Protein AF-A0A8H7FJ18-F1 (afdb_monomer_lite)

Structure (mmCIF, N/CA/C/O backbone):
data_AF-A0A8H7FJ18-F1
#
_entry.id   AF-A0A8H7FJ18-F1
#
loop_
_atom_site.group_PDB
_atom_site.id
_atom_site.type_symbol
_atom_site.label_atom_id
_atom_site.label_alt_id
_atom_site.label_comp_id
_atom_site.label_asym_id
_atom_site.label_entity_id
_atom_site.label_seq_id
_atom_site.pdbx_PDB_ins_code
_atom_site.Cartn_x
_atom_site.Cartn_y
_atom_site.Cartn_z
_atom_site.occupancy
_atom_site.B_iso_or_equiv
_atom_site.auth_seq_id
_atom_site.auth_comp_id
_atom_site.auth_asym_id
_atom_site.auth_atom_id
_atom_site.pdbx_PDB_model_num
ATOM 1 N N . MET A 1 1 ? -7.771 -16.382 0.054 1.00 62.16 1 MET A N 1
ATOM 2 C CA . MET A 1 1 ? -8.911 -15.707 -0.588 1.00 62.16 1 MET A CA 1
ATOM 3 C C . MET A 1 1 ? -8.413 -15.050 -1.867 1.00 62.16 1 MET A C 1
ATOM 5 O O . MET A 1 1 ? -8.963 -15.351 -2.918 1.00 62.16 1 MET A O 1
ATOM 9 N N . ILE A 1 2 ? -7.284 -14.344 -1.781 1.00 72.56 2 ILE A N 1
ATOM 10 C CA . ILE A 1 2 ? -6.411 -13.909 -2.882 1.00 72.56 2 ILE A CA 1
ATOM 11 C C . ILE A 1 2 ? -6.408 -14.886 -4.065 1.00 72.56 2 ILE A C 1
ATOM 13 O O . ILE A 1 2 ? -6.152 -16.080 -3.892 1.00 72.56 2 ILE A O 1
ATOM 17 N N . GLY A 1 3 ? -6.694 -14.364 -5.260 1.00 81.31 3 GLY A N 1
ATOM 18 C CA . GLY A 1 3 ? -6.696 -15.110 -6.520 1.00 81.31 3 GLY A CA 1
ATOM 19 C C . GLY A 1 3 ? -7.984 -15.879 -6.842 1.00 81.31 3 GLY A C 1
ATOM 20 O O . GLY A 1 3 ? -8.114 -16.368 -7.961 1.00 81.31 3 GLY A O 1
ATOM 21 N N . ASN A 1 4 ? -8.954 -15.964 -5.921 1.00 87.12 4 ASN A N 1
ATOM 22 C CA . ASN A 1 4 ? -10.245 -16.625 -6.182 1.00 87.12 4 ASN A CA 1
ATOM 23 C C . ASN A 1 4 ? -11.300 -15.696 -6.817 1.00 87.12 4 ASN A C 1
ATOM 25 O O . ASN A 1 4 ? -12.359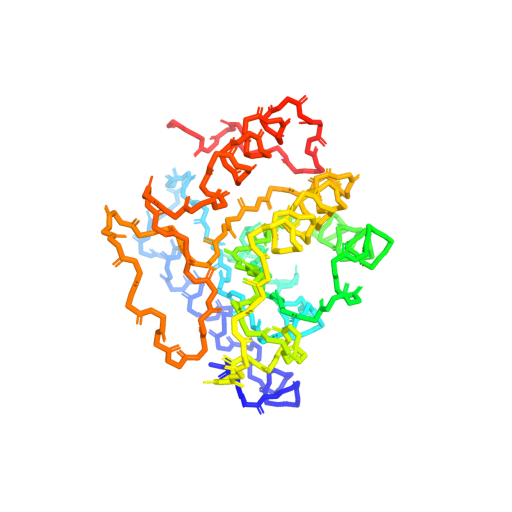 -16.172 -7.230 1.00 87.12 4 ASN A O 1
ATOM 29 N N . GLY A 1 5 ? -11.011 -14.394 -6.900 1.00 91.81 5 GLY A N 1
ATOM 30 C CA . GLY A 1 5 ? -11.855 -13.381 -7.531 1.00 91.81 5 GLY A CA 1
ATOM 31 C C . GLY A 1 5 ? -12.985 -12.838 -6.648 1.00 91.81 5 GLY A C 1
ATOM 32 O O . GLY A 1 5 ? -13.432 -13.484 -5.698 1.00 91.81 5 GLY A O 1
ATOM 33 N N . GLN A 1 6 ? -13.489 -11.657 -7.016 1.00 93.88 6 GLN A N 1
ATOM 34 C CA . GLN A 1 6 ? -14.521 -10.887 -6.306 1.00 93.88 6 GLN A CA 1
ATOM 35 C C . GLN A 1 6 ? -15.702 -11.711 -5.773 1.00 93.88 6 GLN A C 1
ATOM 37 O O . GLN A 1 6 ? -16.020 -11.608 -4.593 1.00 93.88 6 GLN A O 1
ATOM 42 N N . ALA A 1 7 ? -16.340 -12.545 -6.602 1.00 96.12 7 ALA A N 1
ATOM 43 C CA . ALA A 1 7 ? -17.526 -13.303 -6.183 1.00 96.12 7 ALA A CA 1
ATOM 44 C C . ALA A 1 7 ? -17.223 -14.246 -5.007 1.00 96.12 7 ALA A C 1
ATOM 46 O O . ALA A 1 7 ? -18.000 -14.349 -4.061 1.00 96.12 7 ALA A O 1
ATOM 47 N N . TYR A 1 8 ? -16.049 -14.887 -5.022 1.00 95.44 8 TYR A N 1
ATOM 48 C CA . TYR A 1 8 ? -15.624 -15.727 -3.909 1.00 95.44 8 TYR A CA 1
ATOM 49 C C . TYR A 1 8 ? -15.421 -14.897 -2.638 1.00 95.44 8 TYR A C 1
ATOM 51 O O . TYR A 1 8 ? -15.816 -15.336 -1.557 1.00 95.44 8 TYR A O 1
ATOM 59 N N . ILE A 1 9 ? -14.814 -13.711 -2.749 1.00 95.50 9 ILE A N 1
ATOM 60 C CA . ILE A 1 9 ? -14.628 -12.809 -1.606 1.00 95.50 9 ILE A CA 1
ATOM 61 C C . ILE A 1 9 ? -15.983 -12.415 -1.015 1.00 95.50 9 ILE A C 1
ATOM 63 O O . ILE A 1 9 ? -16.177 -12.524 0.196 1.00 95.50 9 ILE A O 1
ATOM 67 N N . GLU A 1 10 ? -16.930 -12.013 -1.863 1.00 95.62 10 GLU A N 1
ATOM 68 C CA . GLU A 1 10 ? -18.280 -11.606 -1.468 1.00 95.62 10 GLU A CA 1
ATOM 69 C C . GLU A 1 10 ? -19.035 -12.711 -0.724 1.00 95.62 10 GLU A C 1
ATOM 71 O O . GLU A 1 10 ? -19.611 -12.456 0.336 1.00 95.62 10 GLU A O 1
ATOM 76 N N . ASP A 1 11 ? -18.940 -13.950 -1.203 1.00 96.56 11 ASP A N 1
ATOM 77 C CA . ASP A 1 11 ? -19.598 -15.106 -0.588 1.00 96.56 11 ASP A CA 1
ATOM 78 C C . ASP A 1 11 ? -18.957 -15.536 0.746 1.00 96.56 11 ASP A C 1
ATOM 80 O O . ASP A 1 11 ? -19.589 -16.219 1.557 1.00 96.56 11 ASP A O 1
ATOM 84 N N . ASN A 1 12 ? -17.705 -15.142 1.007 1.00 95.19 12 ASN A N 1
ATOM 85 C CA . ASN A 1 12 ? -16.912 -15.649 2.133 1.00 95.19 12 ASN A CA 1
ATOM 86 C C . ASN A 1 12 ? -16.479 -14.574 3.139 1.00 95.19 12 ASN A C 1
ATOM 88 O O . ASN A 1 12 ? -15.660 -14.852 4.019 1.00 95.19 12 ASN A O 1
ATOM 92 N N . GLN A 1 13 ? -17.067 -13.373 3.100 1.00 95.44 13 GLN A N 1
ATOM 93 C CA . GLN A 1 13 ? -16.650 -12.271 3.981 1.00 95.44 13 GLN A CA 1
ATOM 94 C C . GLN A 1 13 ? -16.740 -12.607 5.482 1.00 95.44 13 GLN A C 1
ATOM 96 O O . GLN A 1 13 ? -15.943 -12.129 6.294 1.00 95.44 13 GLN A O 1
ATOM 101 N N . SER A 1 14 ? -17.687 -13.475 5.861 1.00 96.38 14 SER A N 1
ATOM 102 C CA . SER A 1 14 ? -17.857 -13.930 7.247 1.00 96.38 14 SER A CA 1
ATOM 103 C C . SER A 1 14 ? -16.626 -14.660 7.793 1.00 96.38 14 SER A C 1
ATOM 105 O O . SER A 1 14 ? -16.345 -14.567 8.989 1.00 96.38 14 SER A O 1
ATOM 107 N N . TRP A 1 15 ? -15.852 -15.343 6.940 1.00 95.56 15 TRP A N 1
ATOM 108 C CA . TRP A 1 15 ? -14.623 -16.018 7.352 1.00 95.56 15 TRP A CA 1
ATOM 109 C C . TRP A 1 15 ? -13.624 -15.020 7.939 1.00 95.56 15 TRP A C 1
ATOM 111 O O . TRP A 1 15 ? -13.129 -15.240 9.047 1.00 95.56 15 TRP A O 1
ATOM 121 N N . GLN A 1 16 ? -13.413 -13.891 7.255 1.00 95.19 16 GLN A N 1
ATOM 122 C CA . GLN A 1 16 ? -12.488 -12.843 7.687 1.00 95.19 16 GLN A CA 1
ATOM 123 C C . GLN A 1 16 ? -12.870 -12.308 9.071 1.00 95.19 16 GLN A C 1
ATOM 125 O O . GLN A 1 16 ? -12.044 -12.282 9.985 1.00 95.19 16 GLN A O 1
ATOM 130 N N . CYS A 1 17 ? -14.148 -11.966 9.259 1.00 97.25 17 CYS A N 1
ATOM 131 C CA . CYS A 1 17 ? -14.627 -11.436 10.532 1.00 97.25 17 CYS A CA 1
ATOM 132 C C . CYS A 1 17 ? -14.564 -12.481 11.659 1.00 97.25 17 CYS A C 1
ATOM 134 O O . CYS A 1 17 ? -14.143 -12.175 12.773 1.00 97.25 17 CYS A O 1
ATOM 136 N N . ASN A 1 18 ? -14.883 -13.746 11.368 1.00 98.06 18 ASN A N 1
ATOM 137 C CA . ASN A 1 18 ? -14.791 -14.831 12.345 1.00 98.06 18 ASN A CA 1
ATOM 138 C C . ASN A 1 18 ? -13.345 -15.091 12.792 1.00 98.06 18 ASN A C 1
ATOM 140 O O . ASN A 1 18 ? -13.100 -15.394 13.964 1.00 98.06 18 ASN A O 1
ATOM 144 N N . ARG A 1 19 ? -12.367 -14.997 11.879 1.00 97.75 19 ARG A N 1
ATOM 145 C CA . ARG A 1 19 ? -10.939 -15.085 12.229 1.00 97.75 19 ARG A CA 1
ATOM 146 C C . ARG A 1 19 ? -10.504 -13.891 13.071 1.00 97.75 19 ARG A C 1
ATOM 148 O O . ARG A 1 19 ? -9.913 -14.113 14.125 1.00 97.75 19 ARG A O 1
ATOM 155 N N . ALA A 1 20 ? -10.880 -12.674 12.688 1.00 97.69 20 ALA A N 1
ATOM 156 C CA . ALA A 1 20 ? -10.585 -11.473 13.465 1.00 97.69 20 ALA A CA 1
ATOM 157 C C . ALA A 1 20 ? -11.171 -11.540 14.887 1.00 97.69 20 ALA A C 1
ATOM 159 O O . ALA A 1 20 ? -10.462 -11.296 15.861 1.00 97.69 20 ALA A O 1
ATOM 160 N N . ALA A 1 21 ? -12.429 -11.972 15.031 1.00 97.56 21 ALA A N 1
ATOM 161 C CA . ALA A 1 21 ? -13.080 -12.142 16.331 1.00 97.56 21 ALA A CA 1
ATOM 162 C C . ALA A 1 21 ? -12.380 -13.200 17.196 1.00 97.56 21 ALA A C 1
ATOM 164 O O . ALA A 1 21 ? -12.203 -13.005 18.397 1.00 97.56 21 ALA A O 1
ATOM 165 N N . THR A 1 22 ? -11.921 -14.295 16.579 1.00 97.94 22 THR A N 1
AT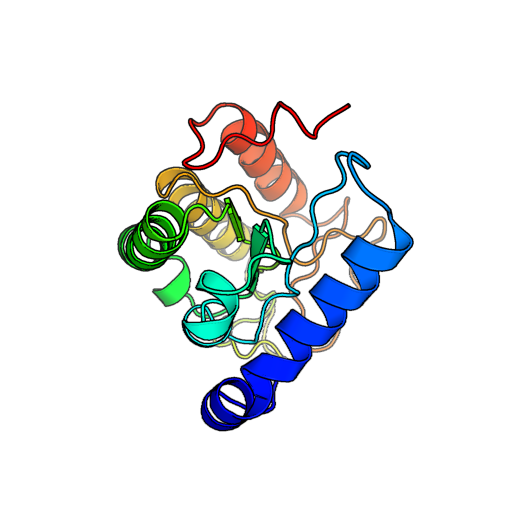OM 166 C CA . THR A 1 22 ? -11.124 -15.316 17.276 1.00 97.94 22 THR A CA 1
ATOM 167 C C . THR A 1 22 ? -9.809 -14.721 17.787 1.00 97.94 22 THR A C 1
ATOM 169 O O . THR A 1 22 ? -9.463 -14.924 18.948 1.00 97.94 22 THR A O 1
ATOM 172 N N . ILE A 1 23 ? -9.097 -13.954 16.951 1.00 97.75 23 ILE A N 1
ATOM 173 C CA . ILE A 1 23 ? -7.839 -13.292 17.326 1.00 97.75 23 ILE A CA 1
ATOM 174 C C . ILE A 1 23 ? -8.076 -12.321 18.487 1.00 97.75 23 ILE A C 1
ATOM 176 O O . ILE A 1 23 ? -7.398 -12.425 19.506 1.00 97.75 23 ILE A O 1
ATOM 180 N N . LYS A 1 24 ? -9.076 -11.436 18.388 1.00 96.38 24 LYS A N 1
ATOM 181 C CA . LYS A 1 24 ? -9.438 -10.500 19.466 1.00 96.38 24 LYS A CA 1
ATOM 182 C C . LYS A 1 24 ? -9.770 -11.222 20.774 1.00 96.38 24 LYS A C 1
ATOM 184 O O . LYS A 1 24 ? -9.307 -10.798 21.829 1.00 96.38 24 LYS A O 1
ATOM 189 N N . GLY A 1 25 ? -10.506 -12.332 20.708 1.00 96.88 25 GLY A N 1
ATOM 190 C CA . GLY A 1 25 ? -10.835 -13.141 21.882 1.00 96.88 25 GLY A CA 1
ATOM 191 C C . GLY A 1 25 ? -9.606 -13.726 22.586 1.00 96.88 25 GLY A C 1
ATOM 192 O O . GLY A 1 25 ? -9.588 -13.800 23.811 1.00 96.88 25 GLY A O 1
ATOM 193 N N . VAL A 1 26 ? -8.567 -14.103 21.832 1.00 97.44 26 VAL A N 1
ATOM 194 C CA . VAL A 1 26 ? -7.301 -14.616 22.389 1.00 97.44 26 VAL A CA 1
ATOM 195 C C . VAL A 1 26 ? -6.410 -13.492 22.918 1.00 97.44 26 VAL A C 1
ATOM 197 O O . VAL A 1 26 ? -5.791 -13.656 23.966 1.00 97.44 26 VAL A O 1
ATOM 200 N N . LEU A 1 27 ? -6.347 -12.356 22.217 1.00 95.75 27 LEU A N 1
ATOM 201 C CA . LEU A 1 27 ? -5.593 -11.180 22.664 1.00 95.75 27 LEU A CA 1
ATOM 202 C C . LEU A 1 27 ? -6.140 -10.612 23.982 1.00 95.75 27 LEU A C 1
ATOM 204 O O . LEU A 1 27 ? -5.383 -10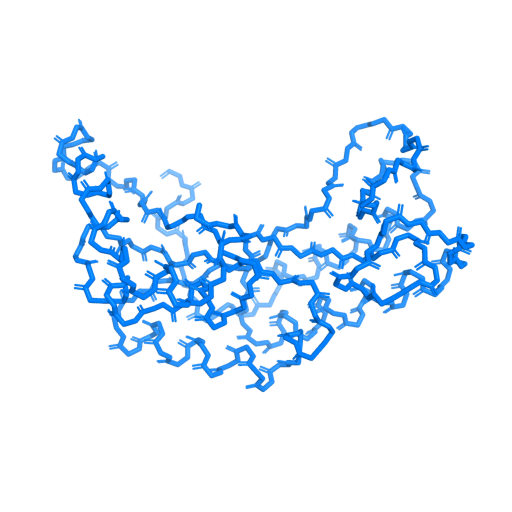.035 24.760 1.00 95.75 27 LEU A O 1
ATOM 208 N N . GLY A 1 28 ? -7.439 -10.792 24.226 1.00 91.50 28 GLY A N 1
ATOM 209 C CA . GLY A 1 28 ? -8.130 -10.271 25.394 1.00 91.50 28 GLY A CA 1
ATOM 210 C C . GLY A 1 28 ? -8.491 -8.793 25.259 1.00 91.50 28 GLY A C 1
ATOM 211 O O . GLY A 1 28 ? -8.056 -8.077 24.349 1.00 91.50 28 GLY A O 1
ATOM 212 N N . GLU A 1 29 ? -9.328 -8.334 26.186 1.00 85.94 29 GLU A N 1
ATOM 213 C CA . GLU A 1 29 ? -9.720 -6.930 26.268 1.00 85.94 29 GLU A CA 1
ATOM 214 C C . GLU A 1 29 ? -8.498 -6.042 26.541 1.00 85.94 29 GLU A C 1
ATOM 216 O O . GLU A 1 29 ? -7.605 -6.404 27.305 1.00 85.94 29 GLU A O 1
ATOM 221 N N . ASN A 1 30 ? -8.475 -4.852 25.938 1.00 83.19 30 ASN A N 1
ATOM 222 C CA . ASN A 1 30 ? -7.436 -3.836 26.146 1.00 83.19 30 ASN A CA 1
ATOM 223 C C . ASN A 1 30 ? -6.010 -4.240 25.727 1.00 83.19 30 ASN A C 1
ATOM 225 O O . ASN A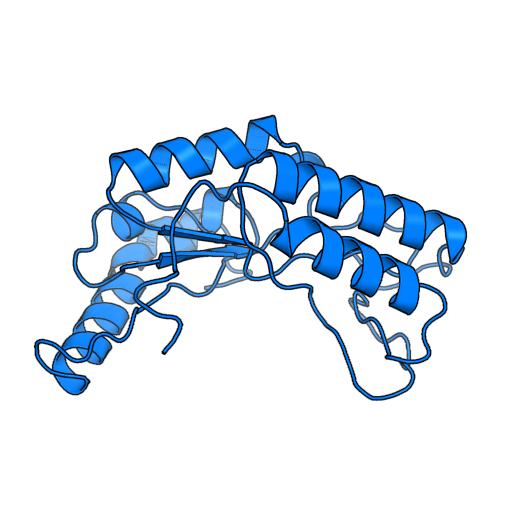 1 30 ? -5.056 -3.604 26.164 1.00 83.19 30 ASN A O 1
ATOM 229 N N . SER A 1 31 ? -5.843 -5.235 24.847 1.00 90.69 31 SER A N 1
ATOM 230 C CA . SER A 1 31 ? -4.516 -5.593 24.312 1.00 90.69 31 SER A CA 1
ATOM 231 C C . SER A 1 31 ? -3.814 -4.443 23.577 1.00 90.69 31 SER A C 1
ATOM 233 O O . SER A 1 31 ? -2.599 -4.476 23.421 1.00 90.69 31 SER A O 1
ATOM 235 N N . GLY A 1 32 ? -4.566 -3.452 23.081 1.00 89.75 32 GLY A N 1
ATOM 236 C CA . GLY A 1 32 ? -4.039 -2.350 22.264 1.00 89.75 32 GLY A CA 1
ATOM 237 C C . GLY A 1 32 ? -3.576 -2.773 20.862 1.00 89.75 32 GLY A C 1
ATOM 238 O O . GLY A 1 32 ? -3.226 -1.918 20.048 1.00 89.75 32 GLY A O 1
ATOM 239 N N . ILE A 1 33 ? -3.615 -4.075 20.558 1.00 93.69 33 ILE A N 1
ATOM 240 C CA . ILE A 1 33 ? -3.167 -4.652 19.293 1.00 93.69 33 ILE A CA 1
ATOM 241 C C . ILE A 1 33 ? -4.290 -4.545 18.256 1.00 93.69 33 ILE A C 1
ATOM 243 O O . ILE A 1 33 ? -5.416 -5.028 18.453 1.00 93.69 33 ILE A O 1
ATOM 247 N N . LEU A 1 34 ? -3.957 -3.908 17.134 1.00 95.81 34 LEU A N 1
ATOM 248 C CA . LEU A 1 34 ? -4.834 -3.813 15.975 1.00 95.81 34 LEU A CA 1
ATOM 249 C C . LEU A 1 34 ? -4.888 -5.155 15.239 1.00 95.81 34 LEU A C 1
ATOM 251 O O . LEU A 1 34 ? -3.874 -5.831 15.079 1.00 95.81 34 LEU A O 1
ATOM 255 N N . VAL A 1 35 ? -6.072 -5.520 14.763 1.00 97.31 35 VAL A N 1
ATOM 256 C CA . VAL A 1 35 ? -6.301 -6.680 13.906 1.00 97.31 35 VAL A CA 1
ATOM 257 C C . VAL A 1 35 ? -6.673 -6.172 12.522 1.00 97.31 35 VAL A C 1
ATOM 259 O O . VAL A 1 35 ? -7.663 -5.456 12.353 1.00 97.31 35 VAL A O 1
ATOM 262 N N . ALA A 1 36 ? -5.847 -6.529 11.545 1.00 97.81 36 ALA A N 1
ATOM 263 C CA . ALA A 1 36 ? -6.018 -6.150 10.153 1.00 97.81 36 ALA A CA 1
ATOM 264 C C . ALA A 1 36 ? -6.627 -7.291 9.329 1.00 97.81 36 ALA A C 1
ATOM 266 O O . ALA A 1 36 ? -6.581 -8.461 9.727 1.00 97.81 36 ALA A O 1
ATOM 267 N N . THR A 1 37 ? -7.180 -6.960 8.163 1.00 97.44 37 THR A N 1
ATOM 268 C CA . THR A 1 37 ? -7.286 -7.954 7.088 1.00 97.44 37 THR A CA 1
ATOM 269 C C . THR A 1 37 ? -5.903 -8.249 6.497 1.00 97.44 37 THR A C 1
ATOM 271 O O . THR A 1 37 ? -4.942 -7.565 6.824 1.00 97.44 37 THR A O 1
ATOM 274 N N . GLY A 1 38 ? -5.800 -9.280 5.657 1.00 93.94 38 GLY A N 1
ATOM 275 C CA . GLY A 1 38 ? -4.746 -9.327 4.638 1.00 93.94 38 GLY A CA 1
ATOM 276 C C . GLY A 1 38 ? -5.348 -8.795 3.340 1.00 93.94 38 GLY A C 1
ATOM 277 O O . GLY A 1 38 ? -6.531 -9.057 3.102 1.00 93.94 38 GLY A O 1
ATOM 278 N N . GLY A 1 39 ? -4.612 -8.015 2.553 1.00 92.75 39 GLY A N 1
ATOM 279 C CA . GLY A 1 39 ? -5.139 -7.504 1.287 1.00 92.75 39 GLY A CA 1
ATOM 280 C C . GLY A 1 39 ? -5.520 -8.622 0.309 1.00 92.75 39 GLY A C 1
ATOM 281 O O . GLY A 1 39 ? -4.947 -9.711 0.311 1.00 92.75 39 GLY A O 1
ATOM 282 N N . GLU A 1 40 ? -6.529 -8.357 -0.520 1.00 94.25 40 GLU A N 1
ATOM 283 C CA . GLU A 1 40 ? -6.949 -9.241 -1.614 1.00 94.25 40 GLU A CA 1
ATOM 284 C C . GLU A 1 40 ? -6.320 -8.789 -2.942 1.00 94.25 40 GLU A C 1
ATOM 286 O O . GLU A 1 40 ? -5.573 -7.821 -2.973 1.00 94.25 40 GLU A O 1
ATOM 291 N N . SER A 1 41 ? -6.600 -9.452 -4.068 1.00 90.06 41 SER A N 1
ATOM 292 C CA . SER A 1 41 ? -5.875 -9.200 -5.328 1.00 90.06 41 SER A CA 1
ATOM 293 C C . SER A 1 41 ? -6.060 -7.793 -5.921 1.00 90.06 41 SER A C 1
ATOM 295 O O . SER A 1 41 ? -5.217 -7.350 -6.701 1.00 90.06 41 SER A O 1
ATOM 297 N N . TRP A 1 42 ? -7.139 -7.096 -5.554 1.00 93.00 42 TRP A N 1
ATOM 298 C CA . TRP A 1 42 ? -7.477 -5.749 -6.030 1.00 93.00 42 TRP A CA 1
ATOM 299 C C . TRP A 1 42 ? -8.035 -4.887 -4.897 1.00 93.00 42 TRP A C 1
ATOM 301 O O . TRP A 1 42 ? -8.499 -5.406 -3.876 1.00 93.00 42 TRP A O 1
ATOM 311 N N . MET A 1 43 ? -8.109 -3.567 -5.105 1.00 94.88 43 MET A N 1
ATOM 312 C CA . MET A 1 43 ? -8.704 -2.657 -4.115 1.00 94.88 43 MET A CA 1
ATOM 313 C C . MET A 1 43 ? -10.170 -2.991 -3.808 1.00 94.88 43 MET A C 1
ATOM 315 O O . MET A 1 43 ? -10.565 -3.019 -2.643 1.00 94.88 43 MET A O 1
ATOM 319 N N . ALA A 1 44 ? -10.965 -3.278 -4.845 1.00 95.12 44 ALA A N 1
ATOM 320 C CA . ALA A 1 44 ? -12.382 -3.615 -4.698 1.00 95.12 44 ALA A CA 1
ATOM 321 C C . ALA A 1 44 ? -12.593 -4.945 -3.963 1.00 95.12 44 ALA A C 1
ATOM 323 O O . ALA A 1 44 ? -13.550 -5.076 -3.206 1.00 95.12 44 ALA A O 1
ATOM 324 N N . GLU A 1 45 ? -11.677 -5.900 -4.141 1.00 95.69 45 GLU A N 1
ATOM 325 C CA . GLU A 1 45 ? -11.697 -7.163 -3.405 1.00 95.69 45 GLU A CA 1
ATOM 326 C C . GLU A 1 45 ? -11.284 -6.955 -1.945 1.00 95.69 45 GLU A C 1
ATOM 328 O O . GLU A 1 45 ? -11.903 -7.518 -1.046 1.00 95.69 45 GLU A O 1
ATOM 333 N N . SER A 1 46 ? -10.284 -6.104 -1.710 1.00 97.06 46 SER A N 1
ATOM 334 C CA . SER A 1 46 ? -9.704 -5.839 -0.390 1.00 97.06 46 SER A CA 1
ATOM 335 C C . SER A 1 46 ? -10.649 -5.082 0.544 1.00 97.06 46 SER A C 1
ATOM 337 O O . SER A 1 46 ? -10.612 -5.263 1.760 1.00 97.06 46 SER A O 1
ATOM 339 N N . VAL A 1 47 ? -11.511 -4.222 -0.005 1.00 97.56 47 VAL A N 1
ATOM 340 C CA . VAL A 1 47 ? -12.409 -3.364 0.776 1.00 97.56 47 VAL A CA 1
ATOM 341 C C . VAL A 1 47 ? -13.855 -3.788 0.569 1.00 97.56 47 VAL A C 1
ATOM 343 O O . VAL A 1 47 ? -14.542 -3.324 -0.336 1.00 97.56 47 VAL A O 1
AT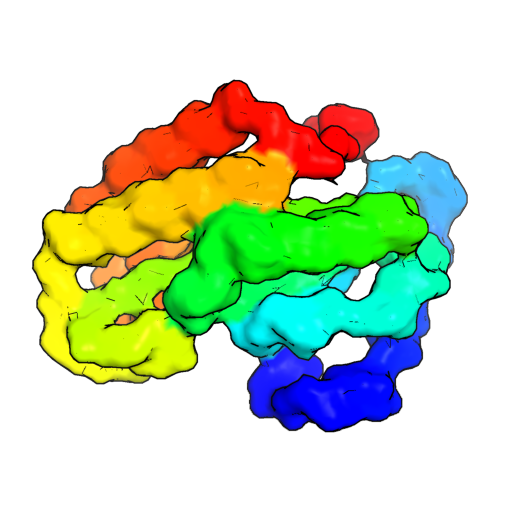OM 346 N N . GLN A 1 48 ? -14.332 -4.654 1.460 1.00 97.88 48 GLN A N 1
ATOM 347 C CA . GLN A 1 48 ? -15.682 -5.208 1.390 1.00 97.88 48 GLN A CA 1
ATOM 348 C C . GLN A 1 48 ? -16.622 -4.632 2.453 1.00 97.88 48 GLN A C 1
ATOM 350 O O . GLN A 1 48 ? -16.186 -4.366 3.579 1.00 97.88 48 GLN A O 1
ATOM 355 N N . PRO A 1 49 ? -17.936 -4.535 2.173 1.00 98.00 49 PRO A N 1
ATOM 356 C CA . PRO A 1 49 ? -18.921 -4.071 3.149 1.00 98.00 49 PRO A CA 1
ATOM 357 C C . PRO A 1 49 ? -18.902 -4.839 4.478 1.00 98.00 49 PRO A C 1
ATOM 359 O O . PRO A 1 49 ? -18.986 -4.230 5.541 1.00 98.00 49 PRO A O 1
ATOM 362 N N . GLY A 1 50 ? -18.757 -6.164 4.446 1.00 98.00 50 GLY A N 1
ATOM 363 C CA . GLY A 1 50 ? -18.695 -7.004 5.642 1.00 98.00 50 GLY A CA 1
ATOM 364 C C . GLY A 1 50 ? -17.385 -6.867 6.413 1.00 98.00 50 GLY A C 1
ATOM 365 O O . GLY A 1 50 ? -17.392 -7.028 7.630 1.00 98.00 50 GLY A O 1
ATOM 366 N N . PHE A 1 51 ? -16.279 -6.503 5.756 1.00 98.25 51 PHE A N 1
ATOM 367 C CA . PHE A 1 51 ? -15.034 -6.170 6.457 1.00 98.25 51 PHE A CA 1
ATOM 368 C C . PHE A 1 51 ? -15.174 -4.825 7.171 1.00 98.25 51 PHE A C 1
ATOM 370 O O . PHE A 1 51 ? -14.859 -4.708 8.354 1.00 98.25 51 PHE A O 1
ATOM 377 N N . LEU A 1 52 ? -15.736 -3.832 6.475 1.00 98.56 52 LEU A N 1
ATOM 378 C CA . LEU A 1 52 ? -16.011 -2.502 7.019 1.00 98.56 52 LEU A CA 1
ATOM 379 C C . LEU A 1 52 ? -17.001 -2.541 8.194 1.00 98.56 52 LEU A C 1
ATOM 381 O O . LEU A 1 52 ? -16.858 -1.764 9.133 1.00 98.56 52 LEU A O 1
ATOM 385 N N . ALA A 1 53 ? -17.975 -3.453 8.174 1.00 98.44 53 ALA A N 1
ATOM 386 C CA . ALA A 1 53 ? -18.957 -3.626 9.246 1.00 98.44 53 ALA A CA 1
ATOM 387 C C . ALA A 1 53 ? -18.491 -4.546 10.394 1.00 98.44 53 ALA A C 1
ATOM 389 O O . ALA A 1 53 ? -19.202 -4.683 11.386 1.00 98.44 53 ALA A O 1
ATOM 390 N N . CYS A 1 54 ? -17.336 -5.206 10.277 1.00 98.25 54 CYS A N 1
ATOM 391 C CA . CYS A 1 54 ? -16.871 -6.158 11.283 1.00 98.25 54 CYS A CA 1
ATOM 392 C C . CYS A 1 54 ? -16.213 -5.445 12.468 1.00 98.25 54 CYS A C 1
ATOM 394 O O . CYS A 1 54 ? -15.124 -4.891 12.327 1.00 98.25 54 CYS A O 1
ATOM 396 N N . ASP A 1 55 ? -16.805 -5.513 13.658 1.00 96.94 55 ASP A N 1
ATOM 397 C CA . ASP A 1 55 ? -16.258 -4.873 14.868 1.00 96.94 55 ASP A CA 1
ATOM 398 C C . ASP A 1 55 ? -14.879 -5.407 15.282 1.00 96.94 55 ASP A C 1
ATOM 400 O O . ASP A 1 55 ? -14.092 -4.688 15.888 1.00 96.94 55 ASP A O 1
ATOM 404 N N . ALA A 1 56 ? -14.559 -6.656 14.933 1.00 97.25 56 ALA A N 1
ATOM 405 C CA . ALA A 1 56 ? -13.285 -7.274 15.294 1.00 97.25 56 ALA A CA 1
ATOM 406 C C . ALA A 1 56 ? -12.098 -6.846 14.409 1.00 97.25 56 ALA A C 1
ATOM 408 O O . ALA A 1 56 ? -10.957 -7.146 14.759 1.00 97.25 56 ALA A O 1
ATOM 409 N N . LEU A 1 57 ? -12.355 -6.181 13.277 1.00 98.25 57 LEU A N 1
ATOM 410 C CA . LEU A 1 57 ? -11.330 -5.628 12.390 1.00 98.25 57 LEU A CA 1
ATOM 411 C C . LEU A 1 57 ? -11.125 -4.144 12.694 1.00 98.25 57 LEU A C 1
ATOM 413 O O . LEU A 1 57 ? -12.083 -3.374 12.692 1.00 98.25 57 LEU A O 1
ATOM 417 N N . ASP A 1 58 ? -9.880 -3.725 12.894 1.00 97.88 58 ASP A N 1
ATOM 418 C CA . ASP A 1 58 ? -9.533 -2.314 13.109 1.00 97.88 58 ASP A CA 1
ATOM 419 C C . ASP A 1 58 ? -8.965 -1.663 11.842 1.00 97.88 58 ASP A C 1
ATOM 421 O O . ASP A 1 58 ? -9.159 -0.468 11.600 1.00 97.88 58 ASP A O 1
ATOM 425 N N . VAL A 1 59 ? -8.252 -2.458 11.039 1.00 98.50 59 VAL A N 1
ATOM 426 C CA . VAL A 1 59 ? -7.552 -2.022 9.829 1.00 98.50 59 VAL A CA 1
ATOM 427 C C . VAL A 1 59 ? -8.009 -2.877 8.654 1.00 98.50 59 VAL A C 1
ATOM 429 O O . VAL A 1 59 ? -8.090 -4.099 8.758 1.00 98.50 59 VAL A O 1
ATOM 432 N N . ILE A 1 60 ? -8.295 -2.238 7.528 1.00 98.56 60 ILE A N 1
ATOM 433 C CA . ILE A 1 60 ? -8.483 -2.921 6.253 1.00 98.56 60 ILE A CA 1
ATOM 434 C C . ILE A 1 60 ? -7.187 -2.764 5.453 1.00 98.56 60 ILE A C 1
ATOM 436 O O . ILE A 1 60 ? -6.708 -1.649 5.241 1.00 98.56 60 ILE A O 1
ATOM 440 N N . SER A 1 61 ? -6.601 -3.883 5.059 1.00 98.31 61 SER A N 1
ATOM 441 C CA . SER A 1 61 ? -5.411 -3.947 4.217 1.00 98.31 61 SER A CA 1
ATOM 442 C C . SER A 1 61 ? -5.806 -4.042 2.750 1.00 98.31 61 SER A C 1
ATOM 444 O O . SER A 1 61 ? -6.779 -4.712 2.411 1.00 98.31 61 SER A O 1
ATOM 446 N N . ILE A 1 62 ? -5.055 -3.362 1.887 1.00 97.81 62 ILE A N 1
ATOM 447 C CA . ILE A 1 62 ? -5.229 -3.365 0.432 1.00 97.81 62 ILE A CA 1
ATOM 448 C C . ILE A 1 62 ? -3.974 -3.911 -0.226 1.00 97.81 62 ILE A C 1
ATOM 450 O O . ILE A 1 62 ? -2.892 -3.383 0.038 1.00 97.81 62 ILE A O 1
ATOM 454 N N . HIS A 1 63 ? -4.136 -4.869 -1.145 1.00 97.31 63 HIS A N 1
ATOM 455 C CA . HIS A 1 63 ? -3.136 -5.099 -2.183 1.00 97.31 63 HIS A CA 1
ATOM 456 C C . HIS A 1 63 ? -3.647 -4.593 -3.527 1.00 97.31 63 HIS A C 1
ATOM 458 O O . HIS A 1 63 ? -4.842 -4.666 -3.833 1.00 97.31 63 HIS A O 1
ATOM 464 N N . ALA A 1 64 ? -2.734 -4.065 -4.335 1.00 96.00 64 ALA A N 1
ATOM 465 C CA . ALA A 1 64 ? -3.013 -3.790 -5.733 1.00 96.00 64 ALA A CA 1
ATOM 466 C C . ALA A 1 64 ? -1.730 -3.751 -6.558 1.00 96.00 64 ALA A C 1
ATOM 468 O O . ALA A 1 64 ? -0.696 -3.242 -6.126 1.00 96.00 64 ALA A O 1
ATOM 469 N N . TYR A 1 65 ? -1.850 -4.229 -7.792 1.00 96.44 65 TYR A N 1
ATOM 470 C CA . TYR A 1 65 ? -0.795 -4.164 -8.801 1.00 96.44 65 TYR A CA 1
ATOM 471 C C . TYR A 1 65 ? -1.298 -3.536 -10.112 1.00 96.44 65 TYR A C 1
ATOM 473 O O . TYR A 1 65 ? -0.520 -3.332 -11.042 1.00 96.44 65 TYR A O 1
ATOM 481 N N . GLY A 1 66 ? -2.588 -3.192 -10.208 1.00 95.81 66 GLY A N 1
ATOM 482 C CA . GLY A 1 66 ? -3.135 -2.429 -11.327 1.00 95.81 66 GLY A CA 1
ATOM 483 C C . GLY A 1 66 ? -2.698 -0.968 -11.249 1.00 95.81 66 GLY A C 1
ATOM 484 O O . GLY A 1 66 ? -2.835 -0.327 -10.214 1.00 95.81 66 GLY A O 1
ATOM 485 N N . THR A 1 67 ? -2.191 -0.400 -12.342 1.00 95.88 67 THR A N 1
ATOM 486 C CA . THR A 1 67 ? -1.720 0.997 -12.324 1.00 95.88 67 THR A CA 1
ATOM 487 C C . THR A 1 67 ? -2.852 2.007 -12.117 1.00 95.88 67 THR A C 1
ATOM 489 O O . THR A 1 67 ? -2.615 3.085 -11.574 1.00 95.88 67 THR A O 1
ATOM 492 N N . GLU A 1 68 ? -4.084 1.660 -12.498 1.00 95.06 68 GLU A N 1
ATOM 493 C CA . GLU A 1 68 ? -5.283 2.471 -12.251 1.00 95.06 68 GLU A CA 1
ATOM 494 C C . GLU A 1 68 ? -5.662 2.526 -10.762 1.00 95.06 68 GLU A C 1
ATOM 496 O O . GLU A 1 68 ? -6.159 3.551 -10.290 1.00 95.06 68 GLU A O 1
ATOM 501 N N . ASP A 1 69 ? -5.362 1.470 -9.998 1.00 96.50 69 ASP A N 1
ATOM 502 C CA . ASP A 1 69 ? -5.592 1.422 -8.549 1.00 96.50 69 ASP A CA 1
ATOM 503 C C . ASP A 1 69 ? -4.702 2.424 -7.801 1.00 96.50 69 ASP A C 1
ATOM 505 O O . ASP A 1 69 ? -5.080 2.941 -6.752 1.00 96.50 69 ASP A O 1
ATOM 509 N N . PHE A 1 70 ? -3.535 2.760 -8.358 1.00 97.81 70 PHE A N 1
ATOM 510 C CA . PHE A 1 70 ? -2.611 3.714 -7.744 1.00 97.81 70 PHE A CA 1
ATOM 511 C C . PHE A 1 70 ? -3.026 5.172 -7.923 1.00 97.81 70 PHE A C 1
ATOM 513 O O . PHE A 1 70 ? -2.406 6.050 -7.324 1.00 97.81 70 PHE A O 1
ATOM 520 N N . ALA A 1 71 ? -4.058 5.459 -8.722 1.00 98.25 71 ALA A N 1
ATOM 521 C CA . ALA A 1 71 ? -4.544 6.819 -8.881 1.00 98.25 71 ALA A CA 1
ATOM 522 C C . ALA A 1 71 ? -5.064 7.374 -7.550 1.00 98.25 71 ALA A C 1
ATOM 524 O O . ALA A 1 71 ? -5.937 6.773 -6.923 1.00 98.25 71 ALA A O 1
ATOM 525 N N . THR A 1 72 ? -4.601 8.562 -7.146 1.00 98.56 72 THR A N 1
ATOM 526 C CA . THR A 1 72 ? -5.021 9.206 -5.885 1.00 98.56 72 THR A CA 1
ATOM 527 C C . THR A 1 72 ? -6.545 9.233 -5.728 1.00 98.56 72 THR A C 1
ATOM 529 O O . THR A 1 72 ? -7.063 8.879 -4.674 1.00 98.56 72 THR A O 1
ATOM 532 N N . SER A 1 73 ? -7.281 9.570 -6.791 1.00 98.25 73 SER A N 1
ATOM 533 C CA . SER A 1 73 ? -8.750 9.606 -6.787 1.00 98.25 73 SER A CA 1
ATOM 534 C C . SER A 1 73 ? -9.407 8.232 -6.604 1.00 98.25 73 SER A C 1
ATOM 536 O O . SER A 1 73 ? -10.466 8.141 -5.976 1.00 98.25 73 SER A O 1
ATOM 538 N N . SER A 1 74 ? -8.792 7.166 -7.125 1.00 97.62 74 SER A N 1
ATOM 539 C CA . SER A 1 74 ? -9.243 5.790 -6.893 1.00 97.62 74 SER A CA 1
ATOM 540 C C . SER A 1 74 ? -9.089 5.445 -5.413 1.00 97.62 74 SER A C 1
ATOM 542 O O . SER A 1 74 ? -10.058 5.096 -4.738 1.00 97.62 74 SER A O 1
ATOM 544 N N . ILE A 1 75 ? -7.901 5.694 -4.860 1.00 98.38 75 ILE A N 1
ATOM 545 C CA . ILE A 1 75 ? -7.575 5.404 -3.462 1.00 98.38 75 ILE A CA 1
ATOM 546 C C . ILE A 1 75 ? -8.458 6.187 -2.489 1.00 98.38 75 ILE A C 1
ATOM 548 O O . ILE A 1 75 ? -9.009 5.615 -1.546 1.00 98.38 75 ILE A O 1
ATOM 552 N N . GLU A 1 76 ? -8.672 7.478 -2.740 1.00 98.56 76 GLU A N 1
ATOM 553 C CA . GLU A 1 76 ? -9.532 8.330 -1.914 1.00 98.56 76 GLU A CA 1
ATOM 554 C C . GLU A 1 76 ? -10.969 7.802 -1.793 1.00 98.56 76 GLU A C 1
ATOM 556 O O . GLU A 1 76 ? -11.652 8.074 -0.801 1.00 98.56 76 GLU A O 1
ATOM 561 N N . THR A 1 77 ? -11.450 7.047 -2.785 1.00 98.31 77 THR A N 1
ATOM 562 C CA . THR A 1 77 ? -12.773 6.414 -2.734 1.00 98.31 77 THR A CA 1
ATOM 563 C C . THR A 1 77 ? -12.841 5.385 -1.607 1.00 98.31 77 THR A C 1
ATOM 565 O O . THR A 1 77 ? -13.820 5.360 -0.857 1.00 98.31 77 THR A O 1
ATOM 568 N N . TYR A 1 78 ? -11.792 4.585 -1.429 1.00 98.38 78 TYR A N 1
ATOM 569 C CA . TYR A 1 78 ? -11.701 3.585 -0.364 1.00 98.38 78 TYR A CA 1
ATOM 570 C C . TYR A 1 78 ? -11.350 4.206 0.990 1.00 98.38 78 TYR A C 1
ATOM 572 O O . TYR A 1 78 ? -11.904 3.795 2.010 1.00 98.38 78 TYR A O 1
ATOM 580 N N . VAL A 1 79 ? -10.533 5.266 1.005 1.00 98.62 79 VAL A N 1
ATOM 581 C CA . VAL A 1 79 ? -10.273 6.067 2.216 1.00 98.62 79 VAL A CA 1
ATOM 582 C C . VAL A 1 79 ? -11.584 6.568 2.819 1.00 98.62 79 VAL A C 1
ATOM 584 O O . VAL A 1 79 ? -11.841 6.359 4.004 1.00 98.62 79 VAL A O 1
ATOM 587 N N . LYS A 1 80 ? -12.457 7.168 2.000 1.00 98.69 80 LYS A N 1
ATOM 588 C CA . LYS A 1 80 ? -13.763 7.680 2.448 1.00 98.69 80 LYS A CA 1
ATOM 589 C C . LYS A 1 80 ? -14.665 6.571 2.989 1.00 98.69 80 LYS A C 1
ATOM 591 O O . LYS A 1 80 ? -15.383 6.794 3.964 1.00 98.69 80 LYS A O 1
ATOM 596 N N . GLN A 1 81 ? -14.636 5.382 2.383 1.00 98.62 81 GLN A N 1
ATOM 597 C CA . GLN A 1 81 ? -15.396 4.228 2.870 1.00 98.62 81 GLN A CA 1
ATOM 598 C C . GLN A 1 81 ? -14.902 3.763 4.245 1.00 98.62 81 GLN A C 1
ATOM 600 O O . GLN A 1 81 ? -15.713 3.620 5.161 1.00 98.62 81 GLN A O 1
ATOM 605 N N . ALA A 1 82 ? -13.587 3.599 4.413 1.00 98.56 82 ALA A N 1
ATOM 606 C CA . ALA A 1 82 ? -12.981 3.198 5.680 1.00 98.56 82 ALA A CA 1
ATOM 607 C C . ALA A 1 82 ? -13.235 4.230 6.790 1.00 98.56 82 ALA A C 1
ATOM 609 O O . ALA A 1 82 ? -13.711 3.868 7.865 1.00 98.56 82 ALA A O 1
ATOM 610 N N . GLN A 1 83 ? -13.041 5.523 6.505 1.00 98.56 83 GLN A N 1
ATOM 611 C CA . GLN A 1 83 ? -13.338 6.607 7.448 1.00 98.56 83 GLN A CA 1
ATOM 612 C C . GLN A 1 83 ? -14.809 6.605 7.878 1.00 98.56 83 GLN A C 1
ATOM 614 O O . GLN A 1 83 ? -15.105 6.709 9.067 1.00 98.56 83 GLN A O 1
ATOM 619 N N . LYS A 1 84 ? -15.741 6.432 6.930 1.00 98.62 84 LYS A N 1
ATOM 620 C CA . LYS A 1 84 ? -17.178 6.341 7.230 1.00 98.62 84 LYS A CA 1
ATOM 621 C C . LYS A 1 84 ? -17.512 5.143 8.125 1.00 98.62 84 LYS A C 1
ATOM 623 O O . LYS A 1 84 ? -18.437 5.233 8.927 1.00 98.62 84 LYS A O 1
ATOM 628 N N . ALA A 1 85 ? -16.776 4.045 7.988 1.00 98.50 85 ALA A N 1
ATOM 629 C CA . ALA A 1 85 ? -16.934 2.838 8.793 1.00 98.50 85 ALA A CA 1
ATOM 630 C C . ALA A 1 85 ? -16.146 2.868 10.119 1.00 98.50 85 ALA A C 1
ATOM 632 O O . ALA A 1 85 ? -16.187 1.898 10.873 1.00 98.50 85 ALA A O 1
ATOM 633 N N . GLY A 1 86 ? -15.408 3.947 10.409 1.00 98.19 86 GLY A N 1
ATOM 634 C CA . GLY A 1 86 ? -14.543 4.026 11.589 1.00 98.19 86 GLY A CA 1
ATOM 635 C C . GLY A 1 86 ? -13.366 3.043 11.552 1.00 98.19 86 GLY A C 1
ATOM 636 O O . GLY A 1 86 ? -12.852 2.671 12.603 1.00 98.19 86 GLY A O 1
ATOM 637 N N . LYS A 1 87 ? -12.953 2.603 10.358 1.00 98.44 87 LYS A N 1
ATOM 638 C CA . LYS A 1 87 ? -11.809 1.709 10.140 1.00 98.44 87 LYS A CA 1
ATOM 639 C C . LYS A 1 87 ? -10.588 2.500 9.693 1.00 98.44 87 LYS A C 1
ATOM 641 O O . LYS A 1 87 ? -10.715 3.547 9.055 1.00 98.44 87 LYS A O 1
ATOM 646 N N . LYS A 1 88 ? -9.400 1.976 9.988 1.00 98.31 88 LYS A N 1
ATOM 647 C CA . LYS A 1 88 ? -8.157 2.428 9.353 1.00 98.31 88 LYS A CA 1
ATOM 648 C C . LYS A 1 88 ? -7.956 1.682 8.034 1.00 98.31 88 LYS A C 1
ATOM 650 O O . LYS A 1 88 ? -8.483 0.586 7.859 1.00 98.31 88 LYS A O 1
ATOM 655 N N . LEU A 1 89 ? -7.175 2.258 7.130 1.00 98.19 89 LEU A N 1
ATOM 656 C CA . LEU A 1 89 ? -6.790 1.630 5.869 1.00 98.19 89 LEU A CA 1
ATOM 657 C C . LEU A 1 89 ? -5.261 1.635 5.763 1.00 98.19 89 LEU A C 1
ATOM 659 O O . LEU A 1 89 ? -4.621 2.612 6.165 1.00 98.19 89 LEU A O 1
ATOM 663 N N . ILE A 1 90 ? -4.686 0.577 5.198 1.00 97.94 90 ILE A N 1
ATOM 664 C CA . ILE A 1 90 ? -3.266 0.504 4.839 1.00 97.94 90 ILE A CA 1
ATOM 665 C C . ILE A 1 90 ? -3.119 -0.098 3.440 1.00 97.94 90 ILE A C 1
ATOM 667 O O . ILE A 1 90 ? -3.806 -1.059 3.096 1.00 97.94 90 ILE A O 1
ATOM 671 N N . PHE A 1 91 ? -2.238 0.477 2.623 1.00 97.94 91 PHE A N 1
ATOM 672 C CA . PHE A 1 91 ? -1.847 -0.115 1.345 1.00 97.94 91 PHE A CA 1
ATOM 673 C C . PHE A 1 91 ? -0.754 -1.155 1.623 1.00 97.94 91 PHE A C 1
ATOM 675 O O . PHE A 1 91 ? 0.438 -0.864 1.547 1.00 97.94 91 PHE A O 1
ATOM 682 N N . GLU A 1 92 ? -1.182 -2.327 2.089 1.00 98.25 92 GLU A N 1
ATOM 683 C CA . GLU A 1 92 ? -0.321 -3.377 2.642 1.00 98.25 92 GLU A CA 1
ATOM 684 C C . GLU A 1 92 ? 0.641 -3.948 1.606 1.00 98.25 92 GLU A C 1
ATOM 686 O O . GLU A 1 92 ? 1.777 -4.233 1.958 1.00 98.25 92 GLU A O 1
ATOM 691 N N . GLU A 1 93 ? 0.243 -4.051 0.338 1.00 97.94 93 GLU A N 1
ATOM 692 C CA . GLU A 1 93 ? 1.155 -4.489 -0.717 1.00 97.94 93 GLU A CA 1
ATOM 693 C C . GLU A 1 93 ? 0.881 -3.773 -2.034 1.00 97.94 93 GLU A C 1
ATOM 695 O O . GLU A 1 93 ? -0.250 -3.645 -2.507 1.00 97.94 93 GLU A O 1
ATOM 700 N N . TRP A 1 94 ? 1.960 -3.324 -2.654 1.00 97.81 94 TRP A N 1
ATOM 701 C CA . TRP A 1 94 ? 1.987 -2.831 -4.019 1.00 97.81 94 TRP A CA 1
ATOM 702 C C . TRP A 1 94 ? 3.413 -2.970 -4.546 1.00 97.81 94 TRP A C 1
ATOM 704 O O . TRP A 1 94 ? 4.370 -3.018 -3.769 1.00 97.81 94 TRP A O 1
ATOM 714 N N . GLY A 1 95 ? 3.571 -3.008 -5.865 1.00 97.50 95 GLY A N 1
ATOM 715 C CA . GLY A 1 95 ? 4.877 -3.226 -6.473 1.00 97.50 95 GLY A CA 1
ATOM 716 C C . GLY A 1 95 ? 5.004 -2.609 -7.854 1.00 97.50 95 GLY A C 1
ATOM 717 O O . GLY A 1 95 ? 4.008 -2.326 -8.526 1.00 97.50 95 GLY A O 1
ATOM 718 N N . ALA A 1 96 ? 6.257 -2.429 -8.274 1.00 97.88 96 ALA A N 1
ATOM 719 C CA . ALA A 1 96 ? 6.610 -2.051 -9.636 1.00 97.88 96 ALA A CA 1
ATOM 720 C C . ALA A 1 96 ? 7.283 -3.214 -10.346 1.00 97.88 96 ALA A C 1
ATOM 722 O O . ALA A 1 96 ? 8.395 -3.599 -9.977 1.00 97.88 96 ALA A O 1
ATOM 723 N N . CYS A 1 97 ? 6.580 -3.744 -11.346 1.00 97.50 97 CYS A N 1
ATOM 724 C CA . CYS A 1 97 ? 7.011 -4.881 -12.135 1.00 97.50 97 CYS A CA 1
ATOM 725 C C . CYS A 1 97 ? 8.409 -4.631 -12.695 1.00 97.50 97 CYS A C 1
ATOM 727 O O . CYS A 1 97 ? 8.719 -3.537 -13.178 1.00 97.50 97 CYS A O 1
ATOM 729 N N . TYR A 1 98 ? 9.264 -5.639 -12.593 1.00 97.31 98 TYR A N 1
ATOM 730 C CA . TYR A 1 98 ? 10.596 -5.605 -13.174 1.00 97.31 98 TYR A CA 1
ATOM 731 C C . TYR A 1 98 ? 10.571 -5.726 -14.702 1.00 97.31 98 TYR A C 1
ATOM 733 O O . TYR A 1 98 ? 11.423 -5.157 -15.385 1.00 97.31 98 TYR A O 1
ATOM 741 N N . PHE A 1 99 ? 9.591 -6.449 -15.243 1.00 96.94 99 PHE A N 1
ATOM 742 C CA . PHE A 1 99 ? 9.465 -6.730 -16.668 1.00 96.94 99 PHE A CA 1
ATOM 743 C C . PHE A 1 99 ? 8.619 -5.690 -17.420 1.00 96.94 99 PHE A C 1
ATOM 745 O O . PHE A 1 99 ? 7.770 -5.012 -16.847 1.00 96.94 99 PHE A O 1
ATOM 752 N N . ASP A 1 100 ? 8.813 -5.602 -18.734 1.00 95.31 100 ASP A N 1
ATOM 753 C CA . ASP A 1 100 ? 8.066 -4.754 -19.674 1.00 95.31 100 ASP A CA 1
ATOM 754 C C . ASP A 1 100 ? 6.650 -5.274 -20.004 1.00 95.31 100 ASP A C 1
ATOM 756 O O . ASP A 1 100 ? 6.167 -5.169 -21.134 1.00 95.31 100 ASP A O 1
ATOM 760 N N . THR A 1 101 ? 5.963 -5.833 -19.009 1.00 94.88 101 THR A N 1
ATOM 761 C CA . THR A 1 101 ? 4.586 -6.327 -19.112 1.00 94.88 101 THR A CA 1
ATOM 762 C C . THR A 1 101 ? 3.614 -5.444 -18.330 1.00 94.88 101 THR A C 1
ATOM 764 O O . THR A 1 101 ? 3.980 -4.411 -17.765 1.00 94.88 101 THR A O 1
ATOM 767 N N . ALA A 1 102 ? 2.328 -5.805 -18.327 1.00 95.75 102 ALA A N 1
ATOM 768 C CA . ALA A 1 102 ? 1.352 -5.108 -17.500 1.00 95.75 102 ALA A CA 1
ATOM 769 C C . ALA A 1 102 ? 1.738 -5.231 -16.016 1.00 95.75 102 ALA A C 1
ATOM 771 O O . ALA A 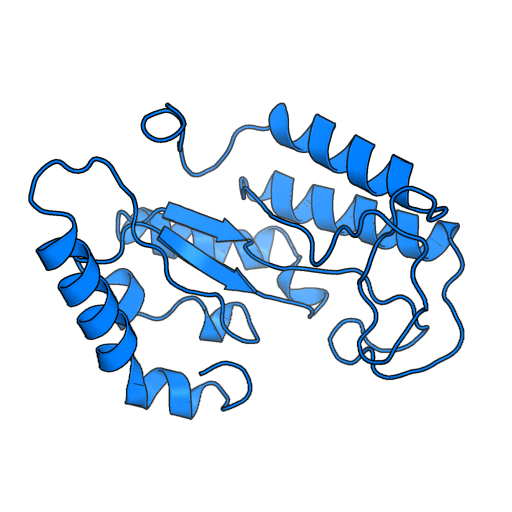1 102 ? 2.099 -6.310 -15.556 1.00 95.75 102 ALA A O 1
ATOM 772 N N . ASN A 1 103 ? 1.638 -4.146 -15.239 1.00 96.69 103 ASN A N 1
ATOM 773 C CA . ASN A 1 103 ? 2.113 -4.167 -13.851 1.00 96.69 103 ASN A CA 1
ATOM 774 C C . ASN A 1 103 ? 1.373 -5.187 -12.975 1.00 96.69 103 ASN A C 1
ATOM 776 O O . ASN A 1 103 ? 1.950 -5.689 -12.025 1.00 96.69 103 ASN A O 1
ATOM 780 N N . ASN A 1 104 ? 0.126 -5.524 -13.292 1.00 94.50 104 ASN A N 1
ATOM 781 C CA . ASN A 1 104 ? -0.667 -6.541 -12.597 1.00 94.50 104 ASN A CA 1
ATOM 782 C C . ASN A 1 104 ? -0.476 -7.971 -13.136 1.00 94.50 104 ASN A C 1
ATOM 784 O O . ASN A 1 104 ? -1.113 -8.895 -12.641 1.00 94.50 104 ASN A O 1
ATOM 788 N N . ASP A 1 105 ? 0.380 -8.150 -14.139 1.00 93.38 105 ASP A N 1
ATOM 789 C CA . ASP A 1 105 ? 0.747 -9.432 -14.733 1.00 93.38 105 ASP A CA 1
ATOM 790 C C . ASP A 1 105 ? 2.245 -9.382 -15.075 1.00 93.38 105 ASP A C 1
ATOM 792 O O . ASP A 1 105 ? 2.645 -9.089 -16.205 1.00 93.38 105 ASP A O 1
ATOM 796 N N . CYS A 1 106 ? 3.086 -9.632 -14.064 1.00 93.00 106 CYS A N 1
ATOM 797 C CA . CYS A 1 106 ? 4.551 -9.540 -14.140 1.00 93.00 106 CYS A CA 1
ATOM 798 C C . CYS A 1 106 ? 5.298 -10.895 -14.233 1.00 93.00 106 CYS A C 1
ATOM 800 O O . CYS A 1 106 ? 6.303 -11.097 -13.549 1.00 93.00 106 CYS A O 1
ATOM 802 N N . PRO A 1 107 ? 4.860 -11.897 -15.020 1.00 90.94 107 PRO A N 1
ATOM 803 C CA . PRO A 1 107 ? 5.441 -13.231 -14.934 1.00 90.94 107 PRO A CA 1
ATOM 804 C C . PRO A 1 107 ? 6.832 -13.314 -15.580 1.00 90.94 107 PRO A C 1
ATOM 806 O O . PRO A 1 107 ? 7.645 -14.127 -15.145 1.00 90.94 107 PRO A O 1
ATOM 809 N N . LYS A 1 108 ? 7.079 -12.545 -16.652 1.00 91.38 108 LYS A N 1
ATOM 810 C CA . LYS A 1 108 ? 8.317 -12.526 -17.456 1.00 91.38 108 LYS A CA 1
ATOM 811 C C . LYS A 1 108 ? 8.242 -11.455 -18.548 1.00 91.38 108 LYS A C 1
ATOM 813 O O . LYS A 1 108 ? 7.162 -11.198 -19.065 1.00 91.38 108 LYS A O 1
ATOM 818 N N . GLY A 1 109 ? 9.388 -10.964 -19.004 1.00 92.12 109 GLY A N 1
ATOM 819 C CA . GLY A 1 109 ? 9.513 -10.033 -20.130 1.00 92.12 109 GLY A CA 1
ATOM 820 C C . GLY A 1 109 ? 10.959 -9.579 -20.300 1.00 92.12 109 GLY A C 1
ATOM 821 O O . GLY A 1 109 ? 11.872 -10.203 -19.751 1.00 92.12 109 GLY A O 1
ATOM 822 N N . ALA A 1 110 ? 11.186 -8.507 -21.054 1.00 95.69 110 ALA A N 1
ATOM 823 C CA . ALA A 1 110 ? 12.452 -7.791 -20.976 1.00 95.69 110 ALA A CA 1
ATOM 824 C C . ALA A 1 110 ? 12.483 -6.966 -19.685 1.00 95.69 110 ALA A C 1
ATOM 826 O O . ALA A 1 110 ? 11.460 -6.445 -19.253 1.00 95.69 110 ALA A O 1
ATOM 827 N N . ALA A 1 111 ? 13.653 -6.844 -19.062 1.00 96.38 111 ALA A N 1
ATOM 828 C CA . ALA A 1 111 ? 13.808 -5.973 -17.905 1.00 96.38 111 ALA A CA 1
ATOM 829 C C . ALA A 1 111 ? 13.527 -4.517 -18.302 1.00 96.38 111 ALA A C 1
ATOM 831 O O . ALA A 1 111 ? 14.102 -4.012 -19.274 1.00 96.38 111 ALA A O 1
ATOM 832 N N . LEU A 1 112 ? 12.694 -3.830 -17.522 1.00 96.94 112 LEU A N 1
ATOM 833 C CA . LEU A 1 112 ? 12.574 -2.383 -17.595 1.00 96.94 112 LEU A CA 1
ATOM 834 C C . LEU A 1 112 ? 13.926 -1.738 -17.296 1.00 96.94 112 LEU A C 1
ATOM 836 O O . LEU A 1 112 ? 14.730 -2.227 -16.497 1.00 96.94 112 LEU A O 1
ATOM 840 N N . SER A 1 113 ? 14.170 -0.578 -17.903 1.00 97.75 113 SER A N 1
ATOM 841 C CA . SER A 1 113 ? 15.307 0.236 -17.479 1.00 97.75 113 SER A CA 1
ATOM 842 C C . SER A 1 113 ? 15.132 0.654 -16.015 1.00 97.75 113 SER A C 1
ATOM 844 O O . SER A 1 113 ? 14.019 0.953 -15.573 1.00 97.75 113 SER A O 1
ATOM 846 N N . SER A 1 114 ? 16.235 0.762 -15.270 1.00 97.06 114 SER A N 1
ATOM 847 C CA . SER A 1 114 ? 16.190 1.255 -13.887 1.00 97.06 114 SER A CA 1
ATOM 848 C C . SER A 1 114 ? 15.543 2.639 -13.793 1.00 97.06 114 SER A C 1
ATOM 850 O O . SER A 1 114 ? 14.780 2.893 -12.872 1.00 97.06 114 SER A O 1
ATOM 852 N N . SER A 1 115 ? 15.763 3.513 -14.781 1.00 98.38 115 SER A N 1
ATOM 853 C CA . SER A 1 115 ? 15.103 4.821 -14.864 1.00 98.38 115 SER A CA 1
ATOM 854 C C . SER A 1 115 ? 13.584 4.730 -14.991 1.00 98.38 115 SER A C 1
ATOM 856 O O . SER A 1 115 ? 12.873 5.523 -14.375 1.00 98.38 115 SER A O 1
ATOM 858 N N . GLU A 1 116 ? 13.082 3.778 -15.775 1.00 98.44 116 GLU A N 1
ATOM 859 C CA . GLU A 1 116 ? 11.648 3.593 -15.984 1.00 98.44 116 GLU A CA 1
ATOM 860 C C . GLU A 1 116 ? 10.987 3.016 -14.733 1.00 98.44 116 GLU A C 1
ATOM 862 O O . GLU A 1 116 ? 10.042 3.608 -14.209 1.00 98.44 116 GLU A O 1
ATOM 867 N N . ARG A 1 117 ? 11.560 1.947 -14.166 1.00 98.00 117 ARG A N 1
ATOM 868 C CA . ARG A 1 117 ? 11.070 1.355 -12.914 1.00 98.00 117 ARG A CA 1
ATOM 869 C C . ARG A 1 117 ? 11.143 2.354 -11.747 1.00 98.00 117 ARG A C 1
ATOM 871 O O . ARG A 1 117 ? 10.176 2.487 -11.001 1.00 98.00 117 ARG A O 1
ATOM 878 N N . SER A 1 118 ? 12.217 3.145 -11.638 1.00 98.62 118 SER A N 1
ATOM 879 C CA . SER A 1 118 ? 12.321 4.253 -10.671 1.00 98.62 118 SER A CA 1
ATOM 880 C C . SER A 1 118 ? 11.247 5.325 -10.873 1.00 98.62 118 SER A C 1
ATOM 882 O O . SER A 1 118 ? 10.705 5.840 -9.893 1.00 98.62 118 SER A O 1
ATOM 884 N N . SER A 1 119 ? 10.920 5.676 -12.120 1.00 98.69 119 SER A N 1
ATOM 885 C CA . SER A 1 119 ? 9.841 6.625 -12.415 1.00 98.69 119 SER A CA 1
ATOM 886 C C . SER A 1 119 ? 8.478 6.088 -11.969 1.00 98.69 119 SER A C 1
ATOM 888 O O . SER A 1 119 ? 7.709 6.833 -11.358 1.00 98.69 119 SER A O 1
ATOM 890 N N . ASN A 1 120 ? 8.207 4.800 -12.202 1.00 98.44 120 ASN A N 1
ATOM 891 C CA . ASN A 1 120 ? 6.988 4.126 -11.749 1.00 98.44 120 ASN A CA 1
ATOM 892 C C . ASN A 1 120 ? 6.879 4.141 -10.221 1.00 98.44 120 ASN A C 1
ATOM 894 O O . ASN A 1 120 ? 5.897 4.659 -9.695 1.00 98.44 120 ASN A O 1
ATOM 898 N N . ILE A 1 121 ? 7.924 3.691 -9.512 1.00 98.69 121 ILE A N 1
ATOM 899 C CA . ILE A 1 121 ? 7.989 3.730 -8.042 1.00 98.69 121 ILE A CA 1
ATOM 900 C C . ILE A 1 121 ? 7.709 5.145 -7.540 1.00 98.69 121 ILE A C 1
ATOM 902 O O . ILE A 1 121 ? 6.776 5.343 -6.770 1.00 98.69 121 ILE A O 1
ATOM 906 N N . LYS A 1 122 ? 8.451 6.149 -8.025 1.00 98.62 122 LYS A N 1
ATOM 907 C CA . LYS A 1 122 ? 8.291 7.540 -7.585 1.00 98.62 122 LYS A CA 1
ATOM 908 C C . LYS A 1 122 ? 6.876 8.069 -7.832 1.00 98.62 122 LYS A C 1
ATOM 910 O O . LYS A 1 122 ? 6.315 8.745 -6.969 1.00 98.62 122 LYS A O 1
ATOM 915 N N . SER A 1 123 ? 6.317 7.801 -9.012 1.00 98.56 123 SER A N 1
ATOM 916 C CA . SER A 1 123 ? 4.977 8.255 -9.383 1.00 98.56 123 SER A CA 1
ATOM 917 C C . SER A 1 123 ? 3.912 7.619 -8.495 1.00 98.56 123 SER A C 1
ATOM 919 O O . SER A 1 123 ? 3.083 8.330 -7.929 1.00 98.56 123 SER A O 1
ATOM 921 N N . TRP A 1 124 ? 3.946 6.300 -8.324 1.00 98.62 124 TRP A N 1
ATOM 922 C CA . TRP A 1 124 ? 2.910 5.579 -7.591 1.00 98.62 124 TRP A CA 1
ATOM 923 C C . TRP A 1 124 ? 3.010 5.815 -6.087 1.00 98.62 124 TRP A C 1
ATOM 925 O O . TRP A 1 124 ? 1.985 6.091 -5.471 1.00 98.62 124 TRP A O 1
ATOM 935 N N . THR A 1 125 ? 4.216 5.888 -5.506 1.00 98.31 125 THR A N 1
ATOM 936 C CA . THR A 1 125 ? 4.368 6.326 -4.106 1.00 98.31 125 THR A CA 1
ATOM 937 C C . THR A 1 125 ? 3.803 7.717 -3.892 1.00 98.31 125 THR A C 1
ATOM 939 O O . THR A 1 125 ? 3.121 7.951 -2.901 1.00 98.31 125 THR A O 1
ATOM 942 N N . ALA A 1 126 ? 4.051 8.647 -4.822 1.00 98.31 126 ALA A N 1
ATOM 943 C CA . ALA A 1 126 ? 3.543 10.005 -4.690 1.00 98.31 126 ALA A CA 1
ATOM 944 C C . ALA A 1 126 ? 2.010 10.029 -4.731 1.00 98.31 126 ALA A C 1
ATOM 946 O O . ALA A 1 126 ? 1.404 10.758 -3.952 1.00 98.31 126 ALA A O 1
ATOM 947 N N . GLN A 1 127 ? 1.380 9.216 -5.584 1.00 98.62 127 GLN A N 1
ATOM 948 C CA . GLN A 1 127 ? -0.079 9.140 -5.664 1.00 98.62 127 GLN A CA 1
ATOM 949 C C . GLN A 1 127 ? -0.716 8.460 -4.444 1.00 98.62 127 GLN A C 1
ATOM 951 O O . GLN A 1 127 ? -1.704 8.980 -3.917 1.00 98.62 127 GLN A O 1
ATOM 956 N N . ILE A 1 128 ? -0.132 7.357 -3.959 1.00 98.50 128 ILE A N 1
ATOM 957 C CA . ILE A 1 128 ? -0.574 6.660 -2.742 1.00 98.50 128 ILE A CA 1
ATOM 958 C C . ILE A 1 128 ? -0.431 7.586 -1.526 1.00 98.50 128 ILE A C 1
ATOM 960 O O . ILE A 1 128 ? -1.383 7.785 -0.771 1.00 98.50 128 ILE A O 1
ATOM 964 N N . THR A 1 129 ? 0.725 8.233 -1.367 1.00 98.06 129 THR A N 1
ATOM 965 C CA . THR A 1 129 ? 0.962 9.198 -0.287 1.00 98.06 129 THR A CA 1
ATOM 966 C C . THR A 1 129 ? 0.050 10.422 -0.396 1.00 98.06 129 THR A C 1
ATOM 968 O O . THR A 1 129 ? -0.458 10.881 0.624 1.00 98.06 129 THR A O 1
ATOM 971 N N . ALA A 1 130 ? -0.222 10.932 -1.602 1.00 98.19 130 ALA A N 1
ATOM 972 C CA . ALA A 1 130 ? -1.152 12.047 -1.801 1.00 98.19 130 ALA A CA 1
ATOM 973 C C . ALA A 1 130 ? -2.596 11.700 -1.401 1.00 98.19 130 ALA A C 1
ATOM 975 O O . ALA A 1 130 ? -3.319 12.582 -0.946 1.00 98.19 130 ALA A O 1
ATOM 976 N N . ALA A 1 131 ? -2.994 10.427 -1.490 1.00 98.19 131 ALA A N 1
ATOM 977 C CA . ALA A 1 131 ? -4.277 9.948 -0.973 1.00 98.19 131 ALA A CA 1
ATOM 978 C C . ALA A 1 131 ? -4.312 9.830 0.567 1.00 98.19 131 ALA A C 1
ATOM 980 O O . ALA A 1 131 ? -5.321 9.416 1.137 1.00 98.19 131 ALA A O 1
ATOM 981 N N . GLY A 1 132 ? -3.211 10.163 1.252 1.00 97.38 132 GLY A N 1
ATOM 982 C CA . GLY A 1 132 ? -3.068 10.046 2.701 1.00 97.38 132 GLY A CA 1
ATOM 983 C C . GLY A 1 132 ? -2.846 8.610 3.179 1.00 97.38 132 GLY A C 1
ATOM 984 O O . GLY A 1 132 ? -3.069 8.322 4.356 1.00 97.38 132 GLY A O 1
ATOM 985 N N . MET A 1 133 ? -2.440 7.698 2.296 1.00 97.31 133 MET A N 1
ATOM 986 C CA . MET A 1 133 ? -2.306 6.286 2.637 1.00 97.31 133 MET A CA 1
ATOM 987 C C . MET A 1 133 ? -0.905 5.933 3.145 1.00 97.31 133 MET A C 1
ATOM 989 O O . MET A 1 133 ? 0.073 6.179 2.431 1.00 97.31 133 MET A O 1
ATOM 993 N N . PRO A 1 134 ? -0.782 5.299 4.329 1.00 96.25 134 PRO A N 1
ATOM 994 C CA . PRO A 1 134 ? 0.419 4.544 4.656 1.00 96.25 134 PRO A CA 1
ATOM 995 C C . PRO A 1 134 ? 0.501 3.301 3.763 1.00 96.25 134 PRO A C 1
ATOM 997 O O . PRO A 1 134 ? -0.528 2.748 3.359 1.00 96.25 134 PRO A O 1
ATOM 1000 N N . TRP A 1 135 ? 1.720 2.861 3.463 1.00 97.38 135 TRP A N 1
ATOM 1001 C CA . TRP A 1 135 ? 1.957 1.777 2.517 1.00 97.38 135 TRP A CA 1
ATOM 1002 C C . TRP A 1 135 ? 3.175 0.928 2.874 1.00 97.38 135 TRP A C 1
ATOM 1004 O O . TRP A 1 135 ? 4.111 1.421 3.507 1.00 97.38 135 TRP A O 1
ATOM 1014 N N . LEU A 1 136 ? 3.177 -0.327 2.420 1.00 97.75 136 LEU A N 1
ATOM 1015 C CA . LEU A 1 136 ? 4.336 -1.220 2.433 1.00 97.75 136 LEU A CA 1
ATOM 1016 C C . LEU A 1 136 ? 4.584 -1.721 1.000 1.00 97.75 136 LEU A C 1
ATOM 1018 O O . LEU A 1 136 ? 3.649 -1.998 0.255 1.00 97.75 136 LEU A O 1
ATOM 1022 N N . TYR A 1 137 ? 5.851 -1.767 0.591 1.00 98.19 137 TYR A N 1
ATOM 1023 C CA . TYR A 1 137 ? 6.240 -2.199 -0.754 1.00 98.19 137 TYR A CA 1
ATOM 1024 C C . TYR A 1 137 ? 6.458 -3.712 -0.790 1.00 98.19 137 TYR A C 1
ATOM 1026 O O . TYR A 1 137 ? 7.134 -4.241 0.096 1.00 98.19 137 TYR A O 1
ATOM 1034 N N . TRP A 1 138 ? 5.962 -4.375 -1.835 1.00 96.44 138 TRP A N 1
ATOM 1035 C CA . TRP A 1 138 ? 6.212 -5.785 -2.115 1.00 96.44 138 TRP A CA 1
ATOM 1036 C C . TRP A 1 138 ? 7.328 -5.950 -3.158 1.00 96.44 138 TRP A C 1
ATOM 1038 O O . TRP A 1 138 ? 7.164 -5.547 -4.302 1.00 96.44 138 TRP A O 1
ATOM 1048 N N . GLN A 1 139 ? 8.469 -6.542 -2.822 1.00 95.69 139 GLN A N 1
ATOM 1049 C CA . GLN A 1 139 ? 8.991 -6.641 -1.458 1.00 95.69 139 GLN A CA 1
ATOM 1050 C C . GLN A 1 139 ? 10.442 -6.186 -1.416 1.00 95.69 139 GLN A C 1
ATOM 1052 O O . GLN A 1 139 ? 11.201 -6.345 -2.371 1.00 95.69 139 GLN A O 1
ATOM 1057 N N . VAL A 1 140 ? 10.844 -5.612 -0.288 1.00 97.25 140 VAL A N 1
ATOM 1058 C CA . VAL A 1 140 ? 12.251 -5.290 -0.059 1.00 97.25 140 VAL A CA 1
ATOM 1059 C C . VAL A 1 140 ? 12.962 -6.544 0.430 1.00 97.25 140 VAL A C 1
ATOM 1061 O O . VAL A 1 140 ? 12.589 -7.105 1.460 1.00 97.25 140 VAL A O 1
ATOM 1064 N N . ILE A 1 141 ? 14.018 -6.954 -0.270 1.00 96.38 141 ILE A N 1
ATOM 1065 C CA . ILE A 1 141 ? 14.839 -8.106 0.116 1.00 96.38 141 ILE A CA 1
ATOM 1066 C C . ILE A 1 141 ? 16.271 -7.673 0.458 1.00 96.38 141 ILE A C 1
ATOM 1068 O O . ILE A 1 141 ? 16.808 -6.740 -0.140 1.00 96.38 141 ILE A O 1
ATOM 1072 N N . PRO A 1 142 ? 16.939 -8.339 1.419 1.00 95.19 142 PRO A N 1
ATOM 1073 C CA . PRO A 1 142 ? 18.283 -7.946 1.843 1.00 95.19 142 PRO A CA 1
ATOM 1074 C C . PRO A 1 142 ? 19.378 -8.279 0.817 1.00 95.19 142 PRO A C 1
ATOM 1076 O O . PRO A 1 142 ? 20.484 -7.753 0.913 1.00 95.19 142 PRO A O 1
ATOM 1079 N N . ASN A 1 143 ? 19.090 -9.167 -0.136 1.00 92.62 143 ASN A N 1
ATOM 1080 C CA . ASN A 1 143 ? 20.054 -9.698 -1.097 1.00 92.62 143 ASN A CA 1
ATOM 1081 C C . ASN A 1 143 ? 19.840 -9.105 -2.494 1.00 92.62 143 ASN A C 1
ATOM 1083 O O . ASN A 1 143 ? 18.845 -8.430 -2.740 1.00 92.62 143 ASN A O 1
ATOM 1087 N N . ALA A 1 144 ? 20.765 -9.409 -3.409 1.00 90.69 144 ALA A N 1
ATOM 1088 C CA . ALA A 1 144 ? 20.520 -9.213 -4.831 1.00 90.69 144 ALA A CA 1
ATOM 1089 C C . ALA A 1 144 ? 19.277 -9.995 -5.253 1.00 90.69 144 ALA A C 1
ATOM 1091 O O . ALA A 1 144 ? 19.139 -11.170 -4.900 1.00 90.69 144 ALA A O 1
ATOM 1092 N N . ASP A 1 145 ? 18.410 -9.338 -6.006 1.00 90.94 145 ASP A N 1
ATOM 1093 C CA . ASP A 1 145 ? 17.264 -9.993 -6.598 1.00 90.94 145 ASP A CA 1
ATOM 1094 C C . ASP A 1 145 ? 17.707 -10.916 -7.739 1.00 90.94 145 ASP A C 1
ATOM 1096 O O . ASP A 1 145 ? 18.552 -10.569 -8.567 1.00 90.94 145 ASP A O 1
ATOM 1100 N N . ALA A 1 146 ? 17.172 -12.135 -7.735 1.00 89.75 146 ALA A N 1
ATOM 1101 C CA . ALA A 1 146 ? 17.397 -13.107 -8.796 1.00 89.75 146 ALA A CA 1
ATOM 1102 C C . ALA A 1 146 ? 16.494 -12.851 -10.013 1.00 89.75 146 ALA A C 1
ATOM 1104 O O . ALA A 1 146 ? 16.678 -13.512 -11.037 1.00 89.75 146 ALA A O 1
ATOM 1105 N N . HIS A 1 147 ? 15.544 -11.921 -9.884 1.00 90.44 147 HIS A N 1
ATOM 1106 C CA . HIS A 1 147 ? 14.554 -11.550 -10.883 1.00 90.44 147 HIS A CA 1
ATOM 1107 C C . HIS A 1 147 ? 13.738 -12.758 -11.362 1.00 90.44 147 HIS A C 1
ATOM 1109 O O . HIS A 1 147 ? 13.760 -13.163 -12.530 1.00 90.44 147 HIS A O 1
ATOM 1115 N N . GLY A 1 148 ? 13.090 -13.412 -10.389 1.00 82.81 148 GLY A N 1
ATOM 1116 C CA . GLY A 1 148 ? 12.253 -14.597 -10.587 1.00 82.81 148 GLY A CA 1
ATOM 1117 C C . GLY A 1 148 ? 10.908 -14.291 -11.262 1.00 82.81 148 GLY A C 1
ATOM 1118 O O . GLY A 1 148 ? 10.656 -13.198 -11.737 1.00 82.81 148 GLY A O 1
ATOM 1119 N N . SER A 1 149 ? 10.010 -15.272 -11.343 1.00 82.38 149 SER A N 1
ATOM 1120 C CA . SER A 1 149 ? 8.643 -15.019 -11.840 1.00 82.38 149 SER A CA 1
ATOM 1121 C C . SER A 1 149 ? 7.878 -14.084 -10.892 1.00 82.38 149 SER A C 1
ATOM 1123 O O . SER A 1 149 ? 8.022 -14.242 -9.685 1.00 82.38 149 SER A O 1
ATOM 1125 N N . TYR A 1 150 ? 6.986 -13.235 -11.425 1.00 87.31 150 TYR A N 1
ATOM 1126 C CA . TYR A 1 150 ? 6.203 -12.245 -10.653 1.00 87.31 150 TYR A CA 1
ATOM 1127 C C . TYR A 1 150 ? 7.092 -11.292 -9.851 1.00 87.31 150 TYR A C 1
ATOM 1129 O O . TYR A 1 150 ? 6.913 -11.126 -8.649 1.00 87.31 150 TYR A O 1
ATOM 1137 N N . ASP A 1 151 ? 8.056 -10.696 -10.549 1.00 94.31 151 ASP A N 1
ATOM 1138 C CA . ASP A 1 151 ? 9.120 -9.903 -9.947 1.00 94.31 151 ASP A CA 1
ATOM 1139 C C . ASP A 1 151 ? 8.696 -8.456 -9.694 1.00 94.31 151 ASP A C 1
ATOM 1141 O O . ASP A 1 151 ? 8.577 -7.624 -10.605 1.00 94.31 151 ASP A O 1
ATOM 1145 N N . TYR A 1 152 ? 8.517 -8.171 -8.413 1.00 96.88 152 TYR A N 1
ATOM 1146 C CA . TYR A 1 152 ? 8.343 -6.825 -7.884 1.00 96.88 152 TYR A CA 1
ATOM 1147 C C . TYR A 1 152 ? 9.404 -6.505 -6.828 1.00 96.88 152 TYR A C 1
ATOM 1149 O O . TYR A 1 152 ? 9.417 -5.407 -6.279 1.00 96.88 152 TYR A O 1
ATOM 1157 N N . GLU A 1 153 ? 10.304 -7.440 -6.546 1.00 96.81 153 GLU A N 1
ATOM 1158 C CA . GLU A 1 153 ? 11.327 -7.351 -5.527 1.00 96.81 153 GLU A CA 1
ATOM 1159 C C . GLU A 1 153 ? 12.278 -6.169 -5.770 1.00 96.81 153 GLU A C 1
ATOM 1161 O O . GLU A 1 153 ? 12.629 -5.803 -6.895 1.00 96.81 153 GLU A O 1
ATOM 1166 N N . VAL A 1 154 ? 12.712 -5.546 -4.674 1.00 97.44 154 VAL A N 1
ATOM 1167 C CA . VAL A 1 154 ? 13.781 -4.546 -4.676 1.00 97.44 154 VAL A CA 1
ATOM 1168 C C . VAL A 1 154 ? 14.823 -4.976 -3.656 1.00 97.44 154 VAL A C 1
ATOM 1170 O O . VAL A 1 154 ? 14.623 -4.883 -2.441 1.00 97.44 154 VAL A O 1
ATOM 1173 N N . GLY A 1 155 ? 15.955 -5.457 -4.162 1.00 96.81 155 GLY A N 1
ATOM 1174 C CA . GLY A 1 155 ? 17.134 -5.731 -3.350 1.00 96.81 155 GLY A CA 1
ATOM 1175 C C . GLY A 1 155 ? 17.781 -4.450 -2.824 1.00 96.81 155 GLY A C 1
ATOM 1176 O O . GLY A 1 155 ? 17.734 -3.408 -3.471 1.00 96.81 155 GLY A O 1
ATOM 1177 N N . LEU A 1 156 ? 18.466 -4.515 -1.679 1.00 95.81 156 LEU A N 1
ATOM 1178 C CA . LEU A 1 156 ? 19.194 -3.354 -1.123 1.00 95.81 156 LEU A CA 1
ATOM 1179 C C . LEU A 1 156 ? 20.330 -2.835 -2.026 1.00 95.81 156 LEU A C 1
ATOM 1181 O O . LEU A 1 156 ? 20.839 -1.735 -1.821 1.00 95.81 156 LEU A O 1
ATOM 1185 N N . ASN A 1 157 ? 20.760 -3.638 -2.997 1.00 94.06 157 ASN A N 1
ATOM 1186 C CA . ASN A 1 157 ? 21.738 -3.282 -4.023 1.00 94.06 157 ASN A CA 1
ATOM 1187 C C . ASN A 1 157 ? 21.104 -3.061 -5.409 1.00 94.06 157 ASN A C 1
ATOM 1189 O O . ASN A 1 157 ? 21.843 -2.856 -6.374 1.00 94.06 157 ASN A O 1
ATOM 1193 N N . ASP A 1 158 ? 19.775 -3.123 -5.520 1.00 95.62 158 ASP A N 1
ATOM 1194 C CA . ASP A 1 158 ? 19.062 -2.866 -6.767 1.00 95.62 158 ASP A CA 1
ATOM 1195 C C . ASP A 1 158 ? 19.250 -1.391 -7.175 1.00 95.62 158 ASP A C 1
ATOM 1197 O O . ASP A 1 158 ? 19.172 -0.500 -6.319 1.00 95.62 158 ASP A O 1
ATOM 1201 N N . PRO A 1 159 ? 19.479 -1.089 -8.467 1.00 95.88 159 PRO A N 1
ATOM 1202 C CA . PRO A 1 159 ? 19.539 0.282 -8.964 1.00 95.88 159 PRO A CA 1
ATOM 1203 C C . PRO A 1 159 ? 18.369 1.193 -8.548 1.00 95.88 159 PRO A C 1
ATOM 1205 O O . PRO A 1 159 ? 18.557 2.410 -8.480 1.00 95.88 159 PRO A O 1
ATOM 1208 N N . VAL A 1 160 ? 17.178 0.649 -8.265 1.00 97.62 160 VAL A N 1
ATOM 1209 C CA . VAL A 1 160 ? 16.002 1.428 -7.838 1.00 97.62 160 VAL A CA 1
ATOM 1210 C C . VAL A 1 160 ? 15.885 1.598 -6.317 1.00 97.62 160 VAL A C 1
ATOM 1212 O O . VAL A 1 160 ? 15.055 2.393 -5.867 1.00 97.62 160 VAL A O 1
ATOM 1215 N N . TRP A 1 161 ? 16.728 0.936 -5.511 1.00 97.88 161 TRP A N 1
ATOM 1216 C CA . TRP A 1 161 ? 16.654 0.955 -4.041 1.00 97.88 161 TRP A CA 1
ATOM 1217 C C . TRP A 1 161 ? 16.643 2.369 -3.452 1.00 97.88 161 TRP A C 1
ATOM 1219 O O . TRP A 1 161 ? 15.757 2.716 -2.669 1.00 97.88 161 TRP A O 1
ATOM 1229 N N . GLU A 1 162 ? 17.581 3.228 -3.859 1.00 98.31 162 GLU A N 1
ATOM 1230 C CA . GLU A 1 162 ? 17.643 4.595 -3.327 1.00 98.31 162 GLU A CA 1
ATOM 1231 C C . GLU A 1 162 ? 16.423 5.435 -3.748 1.00 98.31 162 GLU A C 1
ATOM 1233 O O . GLU A 1 162 ? 16.044 6.359 -3.029 1.00 98.31 162 GLU A O 1
ATOM 1238 N N . THR A 1 163 ? 15.748 5.085 -4.853 1.00 98.62 163 THR A N 1
ATOM 1239 C CA . THR A 1 163 ? 14.473 5.719 -5.232 1.00 98.62 163 THR A CA 1
ATOM 1240 C C . THR A 1 163 ? 13.359 5.317 -4.268 1.00 98.62 163 THR A C 1
ATOM 1242 O O . THR A 1 163 ? 12.670 6.192 -3.741 1.00 98.62 163 THR A O 1
ATOM 1245 N N . LEU A 1 164 ? 13.203 4.016 -3.996 1.00 98.50 164 LEU A N 1
ATOM 1246 C CA . LEU A 1 164 ? 12.185 3.508 -3.071 1.00 98.50 164 LEU A CA 1
ATOM 1247 C C . LEU A 1 164 ? 12.403 4.036 -1.646 1.00 98.50 164 LEU A C 1
ATOM 1249 O O . LEU A 1 164 ? 11.469 4.512 -1.001 1.00 98.50 164 LEU A O 1
ATOM 1253 N N . LYS A 1 165 ? 13.651 4.028 -1.172 1.00 98.44 165 LYS A N 1
ATOM 1254 C CA . LYS A 1 165 ? 14.035 4.570 0.136 1.00 98.44 165 LYS A CA 1
ATOM 1255 C C . LYS A 1 165 ? 13.747 6.066 0.251 1.00 98.44 165 LYS A C 1
ATOM 1257 O O . LYS A 1 165 ? 13.215 6.500 1.271 1.00 98.44 165 LYS A O 1
ATOM 1262 N N . ALA A 1 166 ? 14.080 6.860 -0.769 1.00 98.50 166 ALA A N 1
ATOM 1263 C CA . ALA A 1 166 ? 13.763 8.287 -0.776 1.00 98.50 166 ALA A CA 1
ATOM 1264 C C . ALA A 1 166 ? 12.245 8.522 -0.718 1.00 98.50 166 ALA A C 1
ATOM 1266 O O . ALA A 1 166 ? 11.786 9.329 0.088 1.00 98.50 166 ALA A O 1
ATOM 1267 N N . ALA A 1 167 ? 11.469 7.764 -1.498 1.00 98.19 167 ALA A N 1
ATOM 1268 C CA . ALA A 1 167 ? 10.013 7.838 -1.473 1.00 98.19 167 ALA A CA 1
ATOM 1269 C C . ALA A 1 167 ? 9.422 7.468 -0.101 1.00 98.19 167 ALA A C 1
ATOM 1271 O O . ALA A 1 167 ? 8.532 8.162 0.387 1.00 98.19 167 ALA A O 1
ATOM 1272 N N . ALA A 1 168 ? 9.952 6.435 0.563 1.00 97.75 168 ALA A N 1
ATOM 1273 C CA . ALA A 1 168 ? 9.548 6.067 1.921 1.00 97.75 168 ALA A CA 1
ATOM 1274 C C . ALA A 1 168 ? 9.848 7.185 2.937 1.00 97.75 168 ALA A C 1
ATOM 1276 O O . ALA A 1 168 ? 8.993 7.541 3.747 1.00 97.75 168 ALA A O 1
ATOM 1277 N N . LEU A 1 169 ? 11.042 7.786 2.874 1.00 97.88 169 LEU A N 1
ATOM 1278 C CA . LEU A 1 169 ? 11.427 8.902 3.747 1.00 97.88 169 LEU A CA 1
ATOM 1279 C C . LEU A 1 169 ? 10.573 10.156 3.520 1.00 97.88 169 LEU A C 1
ATOM 1281 O O . LEU A 1 169 ? 10.353 10.926 4.457 1.00 97.88 169 LEU A O 1
ATOM 1285 N N . ASP A 1 170 ? 10.104 10.379 2.294 1.00 96.81 170 ASP A N 1
ATOM 1286 C CA . ASP A 1 170 ? 9.182 11.468 1.984 1.00 96.81 170 ASP A CA 1
ATOM 1287 C C . ASP A 1 170 ? 7.757 11.172 2.468 1.00 96.81 170 ASP A C 1
ATOM 1289 O O . ASP A 1 170 ? 7.118 12.065 3.025 1.00 96.81 170 ASP A O 1
ATOM 1293 N N . ALA A 1 171 ? 7.289 9.924 2.364 1.00 96.50 171 ALA A N 1
ATOM 1294 C CA . ALA A 1 171 ? 5.976 9.514 2.861 1.00 96.50 171 ALA A CA 1
ATOM 1295 C C . ALA A 1 171 ? 5.811 9.744 4.375 1.00 96.50 171 ALA A C 1
ATOM 1297 O O . ALA A 1 171 ? 4.750 10.184 4.810 1.00 96.50 171 ALA A O 1
ATOM 1298 N N . VAL A 1 172 ? 6.870 9.554 5.174 1.00 92.69 172 VAL A N 1
ATOM 1299 C CA . VAL A 1 172 ? 6.863 9.818 6.632 1.00 92.69 172 VAL A CA 1
ATOM 1300 C C . VAL A 1 172 ? 6.560 11.286 6.973 1.00 92.69 172 VAL A C 1
ATOM 1302 O O . VAL A 1 172 ? 6.108 11.588 8.075 1.00 92.69 172 VAL A O 1
ATOM 1305 N N . LYS A 1 173 ? 6.798 12.218 6.043 1.00 94.56 173 LYS A N 1
ATOM 1306 C CA . LYS A 1 173 ? 6.551 13.656 6.241 1.00 94.56 173 LYS A CA 1
ATOM 1307 C C . LYS A 1 173 ? 5.128 14.069 5.853 1.00 94.56 173 LYS A C 1
ATOM 1309 O O . LYS A 1 173 ? 4.743 15.207 6.116 1.00 94.56 173 LYS A O 1
ATOM 1314 N N . ALA A 1 174 ? 4.385 13.199 5.173 1.00 95.06 174 ALA A N 1
ATOM 1315 C CA . ALA A 1 174 ? 3.058 13.506 4.664 1.00 95.06 174 ALA A CA 1
ATOM 1316 C C . ALA A 1 174 ? 1.981 13.339 5.743 1.00 95.06 174 ALA A C 1
ATOM 1318 O O . ALA A 1 174 ? 2.101 12.530 6.662 1.00 95.06 174 ALA A O 1
ATOM 1319 N N . THR A 1 175 ? 0.888 14.087 5.603 1.00 94.88 175 THR A N 1
ATOM 1320 C CA . THR A 1 175 ? -0.293 13.912 6.451 1.00 94.88 175 THR A CA 1
ATOM 1321 C C . THR A 1 175 ? -1.043 12.653 6.028 1.00 94.88 175 THR A C 1
ATOM 1323 O O . THR A 1 175 ? -1.554 12.583 4.911 1.00 94.88 175 THR A O 1
ATOM 1326 N N . ALA A 1 176 ? -1.144 11.676 6.927 1.00 96.00 176 ALA A N 1
ATOM 1327 C CA . ALA A 1 176 ? -1.931 10.471 6.697 1.00 96.00 176 ALA A CA 1
ATOM 1328 C C . ALA A 1 176 ? -3.430 10.710 6.957 1.00 96.00 176 ALA A C 1
ATOM 1330 O O . ALA A 1 176 ? -3.814 11.476 7.842 1.00 96.00 176 ALA A O 1
ATOM 1331 N N . ALA A 1 177 ? -4.283 9.999 6.220 1.00 97.75 177 ALA A N 1
ATOM 1332 C CA . ALA A 1 177 ? -5.734 9.975 6.408 1.00 97.75 177 ALA A CA 1
ATOM 1333 C C . ALA A 1 177 ? -6.159 9.199 7.668 1.00 97.75 177 ALA A C 1
ATOM 1335 O O . ALA A 1 177 ? -7.295 9.343 8.129 1.00 97.75 177 ALA A O 1
ATOM 1336 N N . PHE A 1 178 ? -5.251 8.384 8.213 1.00 96.88 178 PHE A N 1
ATOM 1337 C CA . PHE A 1 178 ? -5.451 7.553 9.393 1.00 96.88 178 PHE A CA 1
ATOM 1338 C C . PHE A 1 178 ? -4.267 7.719 10.343 1.00 96.88 178 PHE A C 1
ATOM 1340 O O . PHE A 1 178 ? -3.115 7.540 9.954 1.00 96.88 178 PHE A O 1
ATOM 1347 N N . ASP A 1 179 ? -4.556 8.037 11.600 1.00 93.62 179 ASP A N 1
ATOM 1348 C CA . ASP A 1 179 ? -3.537 8.185 12.634 1.00 93.62 179 ASP A CA 1
ATOM 1349 C C . ASP A 1 179 ? -3.258 6.836 13.304 1.00 93.62 179 ASP A C 1
ATOM 1351 O O . ASP A 1 179 ? -4.137 6.284 13.962 1.00 93.62 179 ASP A O 1
ATOM 1355 N N . PHE A 1 180 ? -2.051 6.297 13.142 1.00 92.75 180 PHE A N 1
ATOM 1356 C CA . PHE A 1 180 ? -1.592 5.069 13.803 1.00 92.75 180 PHE A CA 1
ATOM 1357 C C . PHE A 1 180 ? -0.736 5.338 15.053 1.00 92.75 180 PHE A C 1
ATOM 1359 O O . PHE A 1 180 ? -0.273 4.387 15.673 1.00 92.75 180 PHE A O 1
ATOM 1366 N N . SER A 1 181 ? -0.528 6.598 15.451 1.00 90.06 181 SER A N 1
ATOM 1367 C CA . SER A 1 181 ? 0.427 6.985 16.502 1.00 90.06 181 SER A CA 1
ATOM 1368 C C . SER A 1 181 ? 0.189 6.298 17.848 1.00 90.06 181 SER A C 1
ATOM 1370 O O . SER A 1 181 ? 1.145 5.889 18.502 1.00 90.06 181 SER A O 1
ATOM 1372 N N . ALA A 1 182 ? -1.075 6.083 18.222 1.00 89.38 182 ALA A N 1
ATOM 1373 C CA . ALA A 1 182 ? -1.453 5.377 19.446 1.00 89.38 182 ALA A CA 1
ATOM 1374 C C . ALA A 1 182 ? -1.077 3.879 19.454 1.00 89.38 182 ALA A C 1
ATOM 1376 O O . ALA A 1 182 ? -1.242 3.222 20.476 1.00 89.38 182 ALA A O 1
ATOM 1377 N N . ASN A 1 183 ? -0.615 3.333 18.325 1.00 86.56 183 ASN A N 1
ATOM 1378 C CA . ASN A 1 183 ? -0.301 1.917 18.131 1.00 86.56 183 ASN A CA 1
ATOM 1379 C C . ASN A 1 183 ? 1.175 1.677 17.756 1.00 86.56 183 ASN A C 1
ATOM 1381 O O . ASN A 1 183 ? 1.525 0.566 17.368 1.00 86.56 183 ASN A O 1
ATOM 1385 N N . LEU A 1 184 ? 2.029 2.706 17.828 1.00 75.19 184 LEU A N 1
ATOM 1386 C CA . LEU A 1 184 ? 3.448 2.612 17.460 1.00 75.19 184 LEU A CA 1
ATOM 1387 C C . LEU A 1 184 ? 4.374 2.210 18.621 1.00 75.19 184 LEU A C 1
ATOM 1389 O O . LEU A 1 184 ? 5.573 2.061 18.382 1.00 75.19 184 LEU A O 1
ATOM 1393 N N . LEU A 1 185 ? 3.858 2.060 19.849 1.00 57.22 185 LEU A N 1
ATOM 1394 C CA . LEU A 1 185 ? 4.640 1.787 21.063 1.00 57.22 185 LEU A CA 1
ATOM 1395 C C . LEU A 1 185 ? 3.867 0.925 22.067 1.00 57.22 185 LEU A C 1
ATOM 1397 O O . LEU A 1 185 ? 2.728 1.315 22.405 1.00 57.22 185 LEU A O 1
#

Radius of gyration: 17.02 Å; chains: 1; bounding box: 41×30×47 Å

Sequence (185 aa):
MIGNGQAYIEDNQSWQCNRAATIKGVLGENSGILVATGGESWMAESVQPGFLACDALDVISIHAYGTEDFATSSIETYVKQAQKAGKKLIFEEWGACYFDTANNDCPKGAALSSSERSSNIKSWTAQITAAGMPWLYWQVIPNADAHGSYDYEVGLNDPVWETLKAAALDAVKATAAFDFSANLL

Foldseek 3Di:
DAPPDQVVLVVCVVVQLVVLVVVDVVCDPPVLDADEGAAHAAQNSQQDPSLLQRPSHQEGEHEYQALVCLALVNLLVSLVSNVVSNHHYAPEEYFQAQAPDGRSQRFDHDGDDLVVSLVSLLVSLVSCLSNLHHYQYPPEDQDDDPNHGSDRYDHCPRSNNVSNVVSNVVSVVGHHSDDCPSNPD

pLDDT: mean 95.3, std 5.49, range [57.22, 98.69]

Secondary structure (DSSP, 8-state):
-TTS-HHHHHHHHHHHHHHHHHHHHHH-TT-----BPPP-SSHHHHS-HHHHT-TT--EEEEEE--TTTTSHHHHHHHHHHHHHTT-EEEEEEE---SBSS-TT--SS-SBPPHHHHHHHHHHHHHHHHHTT--EEETTEESS-----SS---EETTSTTHHHHHHHHHHHTTSPPSS--GGG--